Protein AF-A0A7S3DN01-F1 (afdb_monomer)

InterPro domains:
  IPR008752 Peptidase M11, gametolysin [PF05548] (11-180)
  IPR024079 Metallopeptidase, catalytic domain superfamily [G3DSA:3.40.390.10] (14-156)

Structure (mmCIF, N/CA/C/O backbone):
data_AF-A0A7S3DN01-F1
#
_entry.id   AF-A0A7S3DN01-F1
#
loop_
_atom_site.group_PDB
_atom_site.id
_atom_site.type_symbol
_atom_site.label_atom_id
_atom_site.label_alt_id
_atom_site.label_comp_id
_atom_site.label_asym_id
_atom_site.label_entity_id
_atom_site.label_seq_id
_atom_site.pdbx_PDB_ins_code
_atom_site.Cartn_x
_atom_site.Cartn_y
_atom_site.Cartn_z
_atom_site.occupancy
_atom_site.B_iso_or_equiv
_atom_site.auth_seq_id
_atom_site.auth_comp_id
_atom_site.auth_asym_id
_atom_site.auth_atom_id
_atom_site.pdbx_PDB_model_num
ATOM 1 N N . ASP A 1 1 ? 1.659 8.006 16.526 1.00 58.38 1 ASP A N 1
ATOM 2 C CA . ASP A 1 1 ? 1.115 8.828 15.435 1.00 58.38 1 ASP A CA 1
ATOM 3 C C . ASP A 1 1 ? 2.024 8.763 14.202 1.00 58.38 1 ASP A C 1
ATOM 5 O O . ASP A 1 1 ? 3.225 9.001 14.320 1.00 58.38 1 ASP A O 1
ATOM 9 N N . SER A 1 2 ? 1.474 8.372 13.048 1.00 65.19 2 SER A N 1
ATOM 10 C CA . SER A 1 2 ? 2.152 8.395 11.739 1.00 65.19 2 SER A CA 1
ATOM 11 C C . SER A 1 2 ? 2.286 9.818 11.170 1.00 65.19 2 SER A C 1
ATOM 13 O O . SER A 1 2 ? 3.066 10.040 10.241 1.00 65.19 2 SER A O 1
ATOM 15 N N . GLY A 1 3 ? 1.561 10.783 11.744 1.00 78.94 3 GLY A N 1
ATOM 16 C CA . GLY A 1 3 ? 1.421 12.152 11.259 1.00 78.94 3 GLY A CA 1
ATOM 17 C C . GLY A 1 3 ? 0.361 12.300 10.163 1.00 78.94 3 GLY A C 1
ATOM 18 O O . GLY A 1 3 ? 0.347 13.319 9.476 1.00 78.94 3 GLY A O 1
ATOM 19 N N . VAL A 1 4 ? -0.494 11.290 9.960 1.00 84.44 4 VAL A N 1
ATOM 20 C CA . VAL A 1 4 ? -1.544 11.256 8.930 1.00 84.44 4 VAL A CA 1
ATOM 21 C C . VAL A 1 4 ? -2.859 10.833 9.581 1.00 84.44 4 VAL A C 1
ATOM 23 O O . VAL A 1 4 ? -2.903 9.802 10.245 1.00 84.44 4 VAL A O 1
ATOM 26 N N . SER A 1 5 ? -3.931 11.604 9.381 1.00 89.62 5 SER A N 1
ATOM 27 C CA . SER A 1 5 ? -5.241 11.288 9.963 1.00 89.62 5 SER A CA 1
ATOM 28 C C . SER A 1 5 ? -5.907 10.085 9.292 1.00 89.62 5 SER A C 1
ATOM 30 O O . SER A 1 5 ? -5.735 9.866 8.088 1.00 89.62 5 SER A O 1
ATOM 32 N N . ALA A 1 6 ? -6.747 9.362 10.042 1.00 90.69 6 ALA A N 1
ATOM 33 C CA . ALA A 1 6 ? -7.534 8.246 9.517 1.00 90.69 6 ALA A CA 1
ATOM 34 C C . ALA A 1 6 ? -8.360 8.635 8.277 1.00 90.69 6 ALA A C 1
ATOM 36 O O . ALA A 1 6 ? -8.271 7.973 7.246 1.00 90.69 6 ALA A O 1
ATOM 37 N N . ALA A 1 7 ? -9.053 9.779 8.318 1.00 91.19 7 ALA A N 1
ATOM 38 C CA . ALA A 1 7 ? -9.830 10.283 7.182 1.00 91.19 7 ALA A CA 1
ATOM 39 C C . ALA A 1 7 ? -8.969 10.532 5.929 1.00 91.19 7 ALA A C 1
ATOM 41 O O . ALA A 1 7 ? -9.412 10.307 4.801 1.00 91.19 7 ALA A O 1
ATOM 42 N N . LYS A 1 8 ? -7.719 10.988 6.102 1.00 90.94 8 LYS A N 1
ATOM 43 C CA . LYS A 1 8 ? -6.814 11.177 4.965 1.00 90.94 8 LYS A CA 1
ATOM 44 C C . LYS A 1 8 ? -6.355 9.839 4.389 1.00 90.94 8 LYS A C 1
ATOM 46 O O . LYS A 1 8 ? -6.245 9.729 3.169 1.00 90.94 8 LYS A O 1
ATOM 51 N N . LEU A 1 9 ? -6.086 8.848 5.239 1.00 92.69 9 LEU A N 1
ATOM 52 C CA . LEU A 1 9 ? -5.754 7.493 4.796 1.00 92.69 9 LEU A CA 1
ATOM 53 C C . LEU A 1 9 ? -6.919 6.868 4.035 1.00 92.69 9 LEU A C 1
ATOM 55 O O . LEU A 1 9 ? -6.711 6.350 2.946 1.00 92.69 9 LEU A O 1
ATOM 59 N N . GLU A 1 10 ? -8.138 6.983 4.550 1.00 93.50 10 GLU A N 1
ATOM 60 C CA . GLU A 1 10 ? -9.329 6.451 3.894 1.00 93.50 10 GLU A CA 1
ATOM 61 C C . GLU A 1 10 ? -9.518 7.048 2.492 1.00 93.50 10 GLU A C 1
ATOM 63 O O . GLU A 1 10 ? -9.682 6.311 1.522 1.00 93.50 10 GLU A O 1
ATOM 68 N N . GLU A 1 11 ? -9.364 8.370 2.346 1.00 92.19 11 GLU A N 1
ATOM 69 C CA . GLU A 1 11 ? -9.392 9.034 1.038 1.00 92.19 11 GLU A CA 1
ATOM 70 C C . GLU A 1 11 ? -8.304 8.500 0.086 1.00 92.19 11 GLU A C 1
ATOM 72 O O . GLU A 1 11 ? -8.577 8.224 -1.083 1.00 92.19 11 GLU A O 1
ATOM 77 N N . LEU A 1 12 ? -7.066 8.358 0.568 1.00 91.88 12 LEU A N 1
ATOM 78 C CA . LEU A 1 12 ? -5.936 7.890 -0.243 1.00 91.88 12 LEU A CA 1
ATOM 79 C C . LEU A 1 12 ? -6.077 6.427 -0.668 1.00 91.88 12 LEU A C 1
ATOM 81 O O . LEU A 1 12 ? -5.593 6.054 -1.737 1.00 91.88 12 LEU A O 1
ATOM 85 N N . MET A 1 13 ? -6.716 5.601 0.156 1.00 93.25 13 MET A N 1
ATOM 86 C CA . MET A 1 13 ? -6.891 4.184 -0.129 1.00 93.25 13 MET A CA 1
ATOM 87 C C . MET A 1 13 ? -8.110 3.946 -1.010 1.00 93.25 13 MET A C 1
ATOM 89 O O . MET A 1 13 ? -7.970 3.272 -2.024 1.00 93.25 13 MET A O 1
ATOM 93 N N . PHE A 1 14 ? -9.258 4.541 -0.669 1.00 94.50 14 PHE A N 1
ATOM 94 C CA . PHE A 1 14 ? -10.573 4.093 -1.137 1.00 94.50 14 PHE A CA 1
ATOM 95 C C . PHE A 1 14 ? -11.404 5.157 -1.869 1.00 94.50 14 PHE A C 1
ATOM 97 O O . PHE A 1 14 ? -12.533 4.872 -2.247 1.00 94.50 14 PHE A O 1
ATOM 104 N N . SER A 1 15 ? -10.909 6.383 -2.081 1.00 90.50 15 SER A N 1
ATOM 105 C CA . SER A 1 15 ? -11.712 7.401 -2.779 1.00 90.50 15 SER A CA 1
ATOM 106 C C . SER A 1 15 ? -12.048 6.992 -4.218 1.00 90.50 15 SER A C 1
ATOM 108 O O . SER A 1 15 ? -11.148 6.730 -5.015 1.00 90.50 15 SER A O 1
ATOM 110 N N . ASP A 1 16 ? -13.333 7.055 -4.572 1.00 85.00 16 ASP A N 1
ATOM 111 C CA . ASP A 1 16 ? -13.809 6.858 -5.951 1.00 85.00 16 ASP A CA 1
ATOM 112 C C . ASP A 1 16 ? -13.741 8.137 -6.802 1.00 85.00 16 ASP A C 1
ATOM 114 O O . ASP A 1 16 ? -13.738 8.093 -8.033 1.00 85.00 16 ASP A O 1
ATOM 118 N N . THR A 1 17 ? -13.694 9.305 -6.154 1.00 83.62 17 THR A N 1
ATOM 119 C CA . THR A 1 17 ? -13.722 10.619 -6.823 1.00 83.62 17 THR A CA 1
ATOM 120 C C . THR A 1 17 ? -12.335 11.227 -7.014 1.00 83.62 17 THR A C 1
ATOM 122 O O . THR A 1 17 ? -12.161 12.136 -7.828 1.00 83.62 17 THR A O 1
ATOM 125 N N . LYS A 1 18 ? -11.334 10.730 -6.285 1.00 86.25 18 LYS A N 1
ATOM 126 C CA . LYS A 1 18 ? -9.931 11.144 -6.381 1.00 86.25 18 LYS A CA 1
ATOM 127 C C . LYS A 1 18 ? -9.071 9.971 -6.835 1.00 86.25 18 LYS A C 1
ATOM 129 O O . LYS A 1 18 ? -9.534 8.847 -6.986 1.00 86.25 18 LYS A O 1
ATOM 134 N N . THR A 1 19 ? -7.793 10.238 -7.093 1.00 86.19 19 THR A N 1
ATOM 135 C CA . THR A 1 19 ? -6.851 9.135 -7.306 1.00 86.19 19 THR A CA 1
ATOM 136 C C . THR A 1 19 ? -6.574 8.478 -5.960 1.00 86.19 19 THR A C 1
ATOM 138 O O . THR A 1 19 ? -6.130 9.155 -5.035 1.00 86.19 19 THR A O 1
ATOM 141 N N . SER A 1 20 ? -6.833 7.180 -5.883 1.00 92.25 20 SER A N 1
ATOM 142 C CA . SER A 1 20 ? -6.670 6.351 -4.695 1.00 92.25 20 SER A CA 1
ATOM 143 C C . SER A 1 20 ? -5.971 5.042 -5.054 1.00 92.25 20 SER A C 1
ATOM 145 O O . SER A 1 20 ? -5.795 4.724 -6.236 1.00 92.25 20 SER A O 1
ATOM 147 N N . LEU A 1 21 ? -5.563 4.282 -4.041 1.00 94.12 21 LEU A N 1
ATOM 148 C CA . LEU A 1 21 ? -4.967 2.965 -4.228 1.00 94.12 21 LEU A CA 1
ATOM 149 C C . LEU A 1 21 ? -5.915 2.013 -4.968 1.00 94.12 21 LEU A C 1
ATOM 151 O O . LEU A 1 21 ? -5.516 1.422 -5.972 1.00 94.12 21 LEU A O 1
ATOM 155 N N . THR A 1 22 ? -7.165 1.893 -4.510 1.00 94.75 22 THR A N 1
ATOM 156 C CA . THR A 1 22 ? -8.157 1.003 -5.131 1.00 94.75 22 THR A CA 1
ATOM 157 C C . THR A 1 22 ? -8.413 1.388 -6.580 1.00 94.75 22 THR A C 1
ATOM 159 O O . THR A 1 22 ? -8.359 0.530 -7.465 1.00 94.75 22 THR A O 1
ATOM 162 N N . LYS A 1 23 ? -8.577 2.689 -6.854 1.00 93.19 23 LYS A N 1
ATOM 163 C CA . LYS A 1 23 ? -8.762 3.195 -8.213 1.00 93.19 23 LYS A CA 1
ATOM 164 C C . LYS A 1 23 ? -7.551 2.923 -9.100 1.00 93.19 23 LYS A C 1
ATOM 166 O O . LYS A 1 23 ? -7.719 2.512 -10.242 1.00 93.19 23 LYS A O 1
ATOM 171 N N . GLN A 1 24 ? -6.336 3.137 -8.600 1.00 93.06 24 GLN A N 1
ATOM 172 C CA . GLN A 1 24 ? -5.126 2.915 -9.388 1.00 93.06 24 GLN A CA 1
ATOM 173 C C . GLN A 1 24 ? -4.946 1.428 -9.727 1.00 93.06 24 GLN A C 1
ATOM 175 O O . GLN A 1 24 ? -4.618 1.114 -10.869 1.00 93.06 24 GLN A O 1
ATOM 180 N N . PHE A 1 25 ? -5.203 0.510 -8.789 1.00 95.12 25 PHE A N 1
ATOM 181 C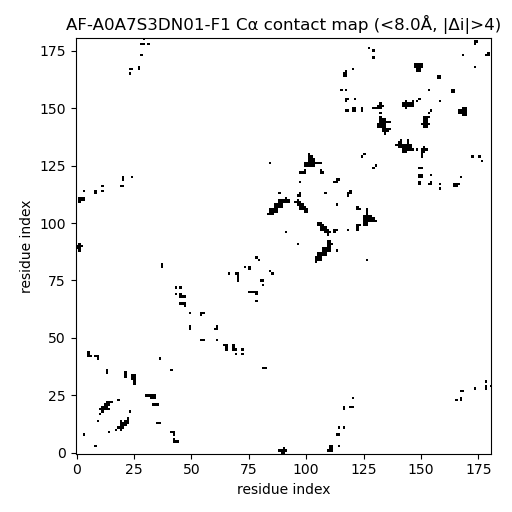 CA . PHE A 1 25 ? -5.182 -0.931 -9.069 1.00 95.12 25 PHE A CA 1
ATOM 182 C C . PHE A 1 25 ? -6.261 -1.342 -10.077 1.00 95.12 25 PHE A C 1
ATOM 184 O O . PHE A 1 25 ? -5.958 -2.089 -11.010 1.00 95.12 25 PHE A O 1
ATOM 191 N N . ASN A 1 26 ? -7.484 -0.821 -9.949 1.00 95.12 26 ASN A N 1
ATOM 192 C CA . ASN A 1 26 ? -8.556 -1.082 -10.910 1.00 95.12 26 ASN A CA 1
ATOM 193 C C . ASN A 1 26 ? -8.198 -0.565 -12.313 1.00 95.12 26 ASN A C 1
ATOM 195 O O . ASN A 1 26 ? -8.235 -1.324 -13.280 1.00 95.12 26 ASN A O 1
ATOM 199 N N . ASP A 1 27 ? -7.763 0.694 -12.416 1.00 93.12 27 ASP A N 1
ATOM 200 C CA . ASP A 1 27 ? -7.397 1.329 -13.683 1.00 93.12 27 ASP A CA 1
ATOM 201 C C . ASP A 1 27 ? -6.206 0.591 -14.343 1.00 93.12 27 ASP A C 1
ATOM 203 O O . ASP A 1 27 ? -6.235 0.297 -15.540 1.00 93.12 27 ASP A O 1
ATOM 207 N N . CYS A 1 28 ? -5.165 0.237 -13.575 1.00 93.25 28 CYS A N 1
ATOM 208 C CA . CYS A 1 28 ? -3.980 -0.463 -14.092 1.00 93.25 28 CYS A CA 1
ATOM 209 C C . CYS A 1 28 ? -4.249 -1.909 -14.508 1.00 93.25 28 CYS A C 1
ATOM 211 O O . CYS A 1 28 ? -3.608 -2.399 -15.437 1.00 93.25 28 CYS A O 1
ATOM 213 N N . SER A 1 29 ? -5.172 -2.585 -13.827 1.00 95.00 29 SER A N 1
ATOM 214 C CA . SER A 1 29 ? -5.573 -3.957 -14.146 1.00 95.00 29 SER A CA 1
ATOM 215 C C . SER A 1 29 ? -6.673 -4.031 -15.202 1.00 95.00 29 SER A C 1
ATOM 217 O O . SER A 1 29 ? -7.100 -5.129 -15.542 1.00 95.00 29 SER A O 1
ATOM 219 N N . ARG A 1 30 ? -7.153 -2.888 -15.720 1.00 93.94 30 ARG A N 1
ATOM 220 C CA . ARG A 1 30 ? -8.313 -2.820 -16.628 1.00 93.94 30 ARG A CA 1
ATOM 221 C C . ARG A 1 30 ? -9.542 -3.513 -16.030 1.00 93.94 30 ARG A C 1
ATOM 223 O O . ARG A 1 30 ? -10.210 -4.303 -16.685 1.00 93.94 30 ARG A O 1
ATOM 230 N N . SER A 1 31 ? -9.802 -3.220 -14.758 1.00 94.38 31 SER A N 1
ATOM 231 C CA . SER A 1 31 ? -10.911 -3.765 -13.970 1.00 94.38 31 SER A CA 1
ATOM 232 C C . SER A 1 31 ? -10.852 -5.277 -13.703 1.00 94.38 31 SER A C 1
ATOM 234 O O . SER A 1 31 ? -11.833 -5.839 -13.223 1.00 94.38 31 SER A O 1
ATOM 236 N N . GLN A 1 32 ? -9.714 -5.937 -13.946 1.00 94.56 32 GLN A N 1
ATOM 237 C CA . GLN A 1 32 ? -9.514 -7.350 -13.589 1.00 94.56 32 GLN A CA 1
ATOM 238 C C . GLN A 1 32 ? -9.232 -7.551 -12.095 1.00 94.56 32 GLN A C 1
ATOM 240 O O . GLN A 1 32 ? -9.479 -8.631 -11.563 1.00 94.56 32 GLN A O 1
ATOM 245 N N . LEU A 1 33 ? -8.730 -6.523 -11.406 1.00 94.81 33 LEU A N 1
ATOM 246 C CA . LEU A 1 33 ? -8.548 -6.526 -9.960 1.00 94.81 33 LEU A CA 1
ATOM 247 C C . LEU A 1 33 ? -9.266 -5.332 -9.343 1.00 94.81 33 LEU A C 1
ATOM 249 O O . LEU A 1 33 ? -9.025 -4.182 -9.710 1.00 94.81 33 LEU A O 1
ATOM 253 N N . ASN A 1 34 ? -10.106 -5.617 -8.353 1.00 94.00 34 ASN A N 1
ATOM 254 C CA . ASN A 1 34 ? -10.758 -4.601 -7.549 1.00 94.00 34 ASN A CA 1
ATOM 255 C C . ASN A 1 34 ? -10.392 -4.796 -6.079 1.00 94.00 34 ASN A C 1
ATOM 257 O O . ASN A 1 34 ? -10.770 -5.795 -5.474 1.00 94.00 34 ASN A O 1
ATOM 261 N N . LEU A 1 35 ? -9.651 -3.842 -5.521 1.00 95.88 35 LEU A N 1
ATOM 262 C CA . LEU A 1 35 ? -9.431 -3.768 -4.081 1.00 95.88 35 LEU A CA 1
ATOM 263 C C . LEU A 1 35 ? -10.637 -3.069 -3.454 1.00 95.88 35 LEU A C 1
ATOM 265 O O . LEU A 1 35 ? -11.081 -2.042 -3.964 1.00 95.88 35 LEU A O 1
ATOM 269 N N . VAL A 1 36 ? -11.154 -3.614 -2.359 1.00 95.69 36 VAL A N 1
ATOM 270 C CA . VAL A 1 36 ? -12.334 -3.088 -1.663 1.00 95.69 36 VAL A CA 1
ATOM 271 C C . VAL A 1 36 ? -12.031 -2.905 -0.176 1.00 95.69 36 VAL A C 1
ATOM 273 O O . VAL A 1 36 ? -11.174 -3.615 0.356 1.00 95.69 36 VAL A O 1
ATOM 276 N N . PRO A 1 37 ? -12.682 -1.947 0.504 1.00 95.88 37 PRO A N 1
ATOM 277 C CA . PRO A 1 37 ? -12.569 -1.836 1.951 1.00 95.88 37 PRO A CA 1
ATOM 278 C C . PRO A 1 37 ? -13.133 -3.094 2.624 1.00 95.88 37 PRO A C 1
ATOM 280 O O . PRO A 1 37 ? -14.132 -3.655 2.180 1.00 95.88 37 PRO A O 1
ATOM 283 N N . ALA A 1 38 ? -12.491 -3.527 3.709 1.00 94.75 38 ALA A N 1
ATOM 284 C CA . ALA A 1 38 ? -12.902 -4.712 4.464 1.00 94.75 38 ALA A CA 1
ATOM 285 C C . ALA A 1 38 ? -14.192 -4.501 5.281 1.00 94.75 38 ALA A C 1
ATOM 287 O O . ALA A 1 38 ? -14.857 -5.459 5.664 1.00 94.75 38 ALA A O 1
ATOM 288 N N . SER A 1 39 ? -14.545 -3.246 5.563 1.00 93.44 39 SER A N 1
ATOM 289 C CA . SER A 1 39 ? -15.739 -2.859 6.314 1.00 93.44 39 SER A CA 1
ATOM 290 C C . SER A 1 39 ? -16.127 -1.409 6.007 1.00 93.44 39 SER A C 1
ATOM 292 O O . SER A 1 39 ? -15.395 -0.700 5.315 1.00 93.44 39 SER A O 1
ATOM 294 N N . ASP A 1 40 ? -17.232 -0.941 6.593 1.00 89.75 40 ASP A N 1
ATOM 295 C CA . ASP A 1 40 ? -17.652 0.472 6.568 1.00 89.75 40 ASP A CA 1
ATOM 296 C C . ASP A 1 40 ? -16.705 1.406 7.351 1.00 89.75 40 ASP A C 1
ATOM 298 O O . ASP A 1 40 ? -16.855 2.624 7.334 1.00 89.75 40 ASP A O 1
ATOM 302 N N . SER A 1 41 ? -15.739 0.855 8.088 1.00 88.75 41 SER A N 1
ATOM 303 C CA . SER A 1 41 ? -14.710 1.606 8.815 1.00 88.75 41 SER A CA 1
ATOM 304 C C . SER A 1 41 ? -13.356 0.916 8.622 1.00 88.75 41 SER A C 1
ATOM 306 O O . SER A 1 41 ? -12.839 0.280 9.544 1.00 88.75 41 SER A O 1
ATOM 308 N N . PRO A 1 42 ? -12.789 0.986 7.402 1.00 91.62 42 PRO A N 1
ATOM 309 C CA . PRO A 1 42 ? -11.631 0.184 7.009 1.00 91.62 42 PRO A CA 1
ATOM 310 C C . PRO A 1 42 ? -10.309 0.710 7.582 1.00 91.62 42 PRO A C 1
ATOM 312 O O . PRO A 1 42 ? -9.290 0.023 7.513 1.00 91.62 42 PRO A O 1
ATOM 315 N N . VAL A 1 43 ? -10.307 1.929 8.129 1.00 94.06 43 VAL A N 1
ATOM 316 C CA . VAL A 1 43 ? -9.158 2.531 8.806 1.00 94.06 43 VAL A CA 1
ATOM 317 C C . VAL A 1 43 ? -9.460 2.608 10.293 1.00 94.06 43 VAL A C 1
ATOM 319 O O . VAL A 1 43 ? -10.393 3.288 10.710 1.00 94.06 43 VAL A O 1
ATOM 322 N N . ILE A 1 44 ? -8.637 1.933 11.089 1.00 93.12 44 ILE A N 1
ATOM 323 C CA . ILE A 1 44 ? -8.709 1.972 12.547 1.00 93.12 44 ILE A CA 1
ATOM 324 C C . ILE A 1 44 ? -7.461 2.634 13.117 1.00 93.12 44 ILE A C 1
ATOM 326 O O . ILE A 1 44 ? -6.349 2.447 12.619 1.00 93.12 44 ILE A O 1
ATOM 330 N N . GLU A 1 45 ? -7.648 3.397 14.186 1.00 91.56 45 GLU A N 1
ATOM 331 C CA . GLU A 1 45 ? -6.542 3.900 14.988 1.00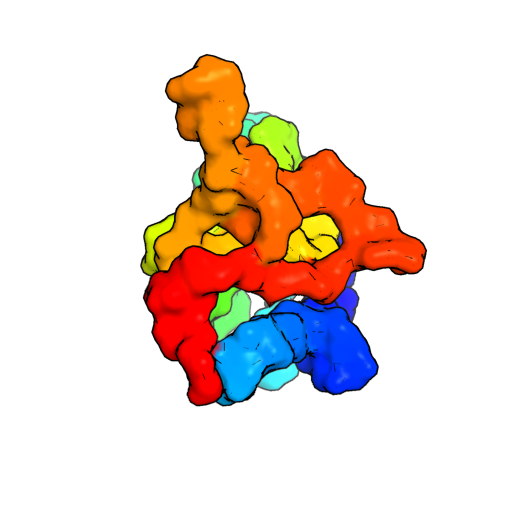 91.56 45 GLU A CA 1
ATOM 332 C C . GLU A 1 45 ? -6.234 2.897 16.097 1.00 91.56 45 GLU A C 1
ATOM 334 O O . GLU A 1 45 ? -7.130 2.362 16.750 1.00 91.56 45 GLU A O 1
ATOM 339 N N . VAL A 1 46 ? -4.947 2.610 16.273 1.00 90.62 46 VAL A N 1
ATOM 340 C CA . VAL A 1 46 ? -4.468 1.619 17.232 1.00 90.62 46 VAL A CA 1
ATOM 341 C C . VAL A 1 46 ? -3.422 2.269 18.116 1.00 90.62 46 VAL A C 1
ATOM 343 O O . VAL A 1 46 ? -2.334 2.631 17.658 1.00 90.62 46 VAL A O 1
ATOM 346 N N . ASP A 1 47 ? -3.740 2.377 19.399 1.00 86.69 47 ASP A N 1
ATOM 347 C CA . ASP A 1 47 ? -2.794 2.846 20.398 1.00 86.69 47 ASP A CA 1
ATOM 348 C C . ASP A 1 47 ? -1.827 1.731 20.773 1.00 86.69 47 ASP A C 1
ATOM 350 O O . ASP A 1 47 ? -2.232 0.612 21.079 1.00 86.69 47 ASP A O 1
ATOM 354 N N . ILE A 1 48 ? -0.531 2.038 20.790 1.00 82.94 48 ILE A N 1
ATOM 355 C CA . ILE A 1 48 ? 0.502 1.137 21.299 1.00 82.94 48 ILE A CA 1
ATOM 356 C C . ILE A 1 48 ? 1.256 1.814 22.435 1.00 82.94 48 ILE A C 1
ATOM 358 O O . ILE A 1 48 ? 1.733 2.941 22.313 1.00 82.94 48 ILE A O 1
ATOM 362 N N . TYR A 1 49 ? 1.410 1.099 23.544 1.00 76.69 49 TYR A N 1
ATOM 363 C CA . TYR A 1 49 ? 2.327 1.506 24.599 1.00 76.69 49 TYR A CA 1
ATOM 364 C C . TYR A 1 49 ? 3.706 0.911 24.303 1.00 76.69 49 TYR A C 1
ATOM 366 O O . TYR A 1 49 ? 3.833 -0.299 24.095 1.00 76.69 49 TYR A O 1
ATOM 374 N N . LEU A 1 50 ? 4.739 1.750 24.256 1.00 72.31 50 LEU A N 1
ATOM 375 C CA . LEU A 1 50 ? 6.128 1.336 24.051 1.00 72.31 50 LEU A CA 1
ATOM 376 C C . LEU A 1 50 ? 6.910 1.645 25.324 1.00 72.31 50 LEU A C 1
ATOM 378 O O . LEU A 1 50 ? 7.197 2.802 25.619 1.00 72.31 50 LEU A O 1
ATOM 382 N N . ASP A 1 51 ? 7.229 0.605 26.090 1.00 62.69 51 ASP A N 1
ATOM 383 C CA . ASP A 1 51 ? 7.972 0.766 27.335 1.00 62.69 51 ASP A CA 1
ATOM 384 C C . ASP A 1 51 ? 9.471 0.914 27.010 1.00 62.69 51 ASP A C 1
ATOM 386 O O . ASP A 1 51 ? 10.109 -0.009 26.500 1.00 62.69 51 ASP A O 1
ATOM 390 N N . THR A 1 52 ? 10.036 2.090 27.298 1.00 56.03 52 THR A N 1
ATOM 391 C CA . THR A 1 52 ? 11.467 2.473 27.226 1.00 56.03 52 THR A CA 1
ATOM 392 C C . THR A 1 52 ? 12.161 2.538 25.846 1.00 56.03 52 THR A C 1
ATOM 394 O O . THR A 1 52 ? 11.814 1.852 24.888 1.00 56.03 52 THR A O 1
ATOM 397 N N . LEU A 1 53 ? 13.219 3.368 25.780 1.00 54.94 53 LEU A N 1
ATOM 398 C CA . LEU A 1 53 ? 14.091 3.700 24.631 1.00 54.94 53 LEU A CA 1
ATOM 399 C C . LEU A 1 53 ? 14.603 2.511 23.783 1.00 54.94 53 LEU A C 1
ATOM 401 O O . LEU A 1 53 ? 15.037 2.723 22.653 1.00 54.94 53 LEU A O 1
ATOM 405 N N . SER A 1 54 ? 14.563 1.277 24.293 1.00 54.41 54 SER A N 1
ATOM 406 C CA . SER A 1 54 ? 15.013 0.067 23.590 1.00 54.41 54 SER A CA 1
ATOM 407 C C . SER A 1 54 ? 13.947 -0.540 22.667 1.00 54.41 54 SER A C 1
ATOM 409 O O . SER A 1 54 ? 14.291 -1.141 21.649 1.00 54.41 54 SER A O 1
ATOM 411 N N . THR A 1 55 ? 12.654 -0.358 22.960 1.00 53.06 55 THR A N 1
ATOM 412 C CA . THR A 1 55 ? 11.559 -0.911 22.137 1.00 53.06 55 THR A CA 1
ATOM 413 C C . THR A 1 55 ? 11.367 -0.151 20.826 1.00 53.06 55 THR A C 1
ATOM 415 O O . THR A 1 55 ? 10.977 -0.752 19.826 1.00 53.06 55 THR A O 1
ATOM 418 N N . LEU A 1 56 ? 11.761 1.127 20.785 1.00 53.72 56 LEU A N 1
ATOM 419 C CA . LEU A 1 56 ? 11.842 1.939 19.563 1.00 53.72 56 LEU A CA 1
ATOM 420 C C . LEU A 1 56 ? 12.905 1.441 18.566 1.00 53.72 56 LEU A C 1
ATOM 422 O O . LEU A 1 56 ? 12.900 1.863 17.412 1.00 53.72 56 LEU A O 1
ATOM 426 N N . LEU A 1 57 ? 13.820 0.560 18.988 1.00 56.69 57 LEU A N 1
ATOM 427 C CA . LEU A 1 57 ? 14.917 0.085 18.139 1.00 56.69 57 LEU A CA 1
ATOM 428 C C . LEU A 1 57 ? 14.562 -1.176 17.345 1.00 56.69 57 LEU A C 1
ATOM 430 O O . LEU A 1 57 ? 15.156 -1.420 16.294 1.00 56.69 57 LEU A O 1
ATOM 434 N N . HIS A 1 58 ? 13.583 -1.966 17.797 1.00 70.94 58 HIS A N 1
ATOM 435 C CA . HIS A 1 58 ? 13.219 -3.209 17.124 1.00 70.94 58 HIS A CA 1
ATOM 436 C C . HIS A 1 58 ? 11.884 -3.100 16.405 1.00 70.94 58 HIS A C 1
ATOM 438 O O . HIS A 1 58 ? 10.809 -3.330 16.956 1.00 70.94 58 HIS A O 1
ATOM 444 N N . ARG A 1 59 ? 12.007 -2.843 15.103 1.00 74.00 59 ARG A N 1
ATOM 445 C CA . ARG A 1 59 ? 10.936 -2.831 14.110 1.00 74.00 59 ARG A CA 1
ATOM 446 C C . ARG A 1 59 ? 9.895 -3.949 14.311 1.00 74.00 59 ARG A C 1
ATOM 448 O O . ARG A 1 59 ? 8.701 -3.674 14.315 1.00 74.00 59 ARG A O 1
ATOM 455 N N . ASN A 1 60 ? 10.343 -5.187 14.527 1.00 77.38 60 ASN A N 1
ATOM 456 C CA . ASN A 1 60 ? 9.455 -6.342 14.699 1.00 77.38 60 ASN A CA 1
ATOM 457 C C . ASN A 1 60 ? 8.590 -6.244 15.968 1.00 77.38 60 ASN A C 1
ATOM 459 O O . ASN A 1 60 ? 7.412 -6.578 15.929 1.00 77.38 60 ASN A O 1
ATOM 463 N N . THR A 1 61 ? 9.142 -5.747 17.078 1.00 78.75 61 THR A N 1
ATOM 464 C CA . THR A 1 61 ? 8.405 -5.600 18.343 1.00 78.75 61 THR A CA 1
ATOM 465 C C . THR A 1 61 ? 7.249 -4.620 18.197 1.00 78.75 61 THR A C 1
ATOM 467 O O . THR A 1 61 ? 6.147 -4.888 18.671 1.00 78.75 61 THR A O 1
ATOM 470 N N . MET A 1 62 ? 7.487 -3.494 17.523 1.00 79.38 62 MET A N 1
ATOM 471 C CA . MET A 1 62 ? 6.444 -2.510 17.265 1.00 79.38 62 MET A CA 1
ATOM 472 C C . MET A 1 62 ? 5.348 -3.096 16.365 1.00 79.38 62 MET A C 1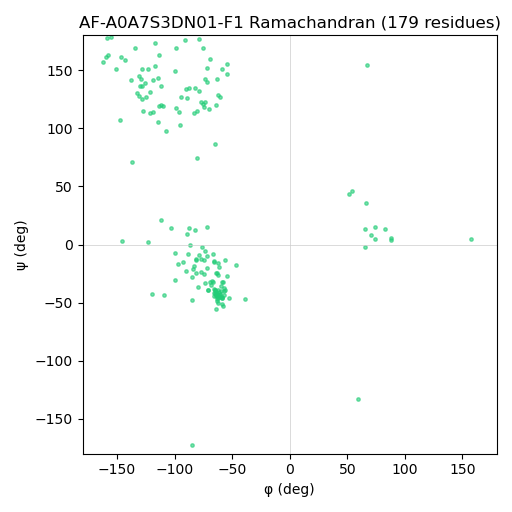
ATOM 474 O O . MET A 1 62 ? 4.177 -2.941 16.690 1.00 79.38 62 MET A O 1
ATOM 478 N N . PHE A 1 63 ? 5.691 -3.819 15.293 1.00 81.62 63 PHE A N 1
ATOM 479 C CA . PHE A 1 63 ? 4.668 -4.429 14.433 1.00 81.62 63 PHE A CA 1
ATOM 480 C C . PHE A 1 63 ? 3.837 -5.485 15.131 1.00 81.62 63 PHE A C 1
ATOM 482 O O . PHE A 1 63 ? 2.622 -5.478 14.959 1.00 81.62 63 PHE A O 1
ATOM 489 N N . ASN A 1 64 ? 4.455 -6.332 15.951 1.00 85.44 64 ASN A N 1
ATOM 490 C CA . ASN A 1 64 ? 3.708 -7.308 16.735 1.00 85.44 64 ASN A CA 1
ATOM 491 C C . ASN A 1 64 ? 2.702 -6.595 17.648 1.00 85.44 64 ASN A C 1
ATOM 493 O O . ASN A 1 64 ? 1.526 -6.923 17.616 1.00 85.44 64 ASN A O 1
ATOM 497 N N . ARG A 1 65 ? 3.115 -5.528 18.348 1.00 87.62 65 ARG A N 1
ATOM 498 C CA . ARG A 1 65 ? 2.207 -4.746 19.207 1.00 87.62 65 ARG A CA 1
ATOM 499 C C . ARG A 1 65 ? 1.075 -4.065 18.441 1.00 87.62 65 ARG A C 1
ATOM 501 O O . ARG A 1 65 ? -0.055 -4.076 18.911 1.00 87.62 65 ARG A O 1
ATOM 508 N N . VAL A 1 66 ? 1.364 -3.471 17.280 1.00 89.56 66 VAL A N 1
ATOM 509 C CA . VAL A 1 66 ? 0.317 -2.867 16.437 1.00 89.56 66 VAL A CA 1
ATOM 510 C C . VAL A 1 66 ? -0.662 -3.940 15.965 1.00 89.56 66 VAL A C 1
ATOM 512 O O . VAL A 1 66 ? -1.866 -3.728 16.028 1.00 89.56 66 VAL A O 1
ATOM 515 N N . THR A 1 67 ? -0.157 -5.099 15.542 1.00 91.88 67 THR A N 1
ATOM 516 C CA . THR A 1 67 ? -0.977 -6.229 15.083 1.00 91.88 67 THR A CA 1
ATOM 517 C C . THR A 1 67 ? -1.860 -6.767 16.208 1.00 91.88 67 THR A C 1
ATOM 519 O O . THR A 1 67 ? -3.059 -6.945 16.013 1.00 91.88 67 THR A O 1
ATOM 522 N N .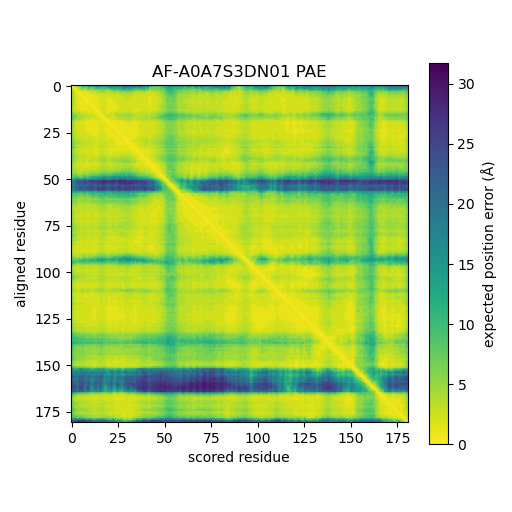 ASP A 1 68 ? -1.292 -6.984 17.395 1.00 92.25 68 ASP A N 1
ATOM 523 C CA . ASP A 1 68 ? -2.013 -7.504 18.559 1.00 92.25 68 ASP A CA 1
ATOM 524 C C . ASP A 1 68 ? -3.107 -6.534 19.021 1.00 92.25 68 ASP A C 1
ATOM 526 O O . ASP A 1 68 ? -4.237 -6.943 19.274 1.00 92.25 68 ASP A O 1
ATOM 530 N N . ASN A 1 69 ? -2.820 -5.231 19.057 1.00 93.00 69 ASN A N 1
ATOM 531 C CA . ASN A 1 69 ? -3.827 -4.245 19.442 1.00 93.00 69 ASN A CA 1
ATOM 532 C C . ASN A 1 69 ? -4.883 -4.031 18.346 1.00 93.00 69 ASN A C 1
ATOM 534 O O . ASN A 1 69 ? -6.051 -3.834 18.673 1.00 93.00 69 ASN A O 1
ATOM 538 N N . ALA A 1 70 ? -4.523 -4.139 17.063 1.00 94.25 70 ALA A N 1
ATOM 539 C CA . ALA A 1 70 ? -5.491 -4.114 15.965 1.00 94.25 70 ALA A CA 1
ATOM 540 C C . ALA A 1 70 ? -6.498 -5.268 16.082 1.00 94.25 70 ALA A C 1
ATOM 542 O O . ALA A 1 70 ? -7.698 -5.047 15.953 1.00 94.25 70 ALA A O 1
ATOM 543 N N . LYS A 1 71 ? -6.025 -6.480 16.401 1.00 95.25 71 LYS A N 1
ATOM 544 C CA . LYS A 1 71 ? -6.879 -7.650 16.660 1.00 95.25 71 LYS A CA 1
ATOM 545 C C . LYS A 1 71 ? -7.885 -7.398 17.784 1.00 95.25 71 LYS A C 1
ATOM 547 O O . LYS A 1 71 ? -9.062 -7.704 17.625 1.00 95.25 71 LYS A O 1
ATOM 552 N N . ILE A 1 72 ? -7.444 -6.774 18.880 1.00 94.44 72 ILE A N 1
ATOM 553 C CA . ILE A 1 72 ? -8.317 -6.399 20.005 1.00 94.44 72 ILE A CA 1
ATOM 554 C C . ILE A 1 72 ? -9.379 -5.385 19.565 1.00 94.44 72 ILE A C 1
ATOM 556 O O . ILE A 1 72 ? -10.556 -5.582 19.854 1.00 94.44 72 ILE A O 1
ATOM 560 N N . VAL A 1 73 ? -8.981 -4.320 18.858 1.00 93.50 73 VAL A N 1
ATOM 561 C CA . VAL A 1 73 ? -9.903 -3.273 18.379 1.00 93.50 73 VAL A CA 1
ATOM 562 C C . VAL A 1 73 ? -10.944 -3.842 17.412 1.00 93.50 73 VAL A C 1
ATOM 564 O O . VAL A 1 73 ? -12.112 -3.470 17.481 1.00 93.50 73 VAL A O 1
ATOM 567 N N . LEU A 1 74 ? -10.533 -4.760 16.536 1.00 94.12 74 LEU A N 1
ATOM 568 C CA . LEU A 1 74 ? -11.409 -5.404 15.554 1.00 94.12 74 LEU A CA 1
ATOM 569 C C . LEU A 1 74 ? -12.228 -6.565 16.135 1.00 94.12 74 LEU A C 1
ATOM 571 O O . LEU A 1 74 ? -13.167 -7.019 15.487 1.00 94.12 74 LEU A O 1
ATOM 575 N N . GLY A 1 75 ? -11.887 -7.054 17.330 1.00 94.94 75 GLY A N 1
ATOM 576 C CA . GLY A 1 75 ? -12.535 -8.214 17.939 1.00 94.94 75 GLY A CA 1
ATOM 577 C C . GLY A 1 75 ? -12.287 -9.523 17.180 1.00 94.94 75 GLY A C 1
ATOM 578 O O . GLY A 1 75 ? -13.191 -10.352 17.102 1.00 94.94 75 GLY A O 1
ATOM 579 N N . VAL A 1 76 ? -11.090 -9.702 16.609 1.00 95.06 76 VAL A N 1
ATOM 580 C CA . VAL A 1 76 ? -10.707 -10.892 15.823 1.00 95.06 76 VAL A CA 1
ATOM 581 C C . VAL A 1 76 ? -9.463 -11.571 16.390 1.00 95.06 76 VAL A C 1
ATOM 583 O O . VAL A 1 76 ? -8.581 -10.909 16.934 1.00 95.06 76 VAL A O 1
ATOM 586 N N . ASP A 1 77 ? -9.343 -12.886 16.202 1.00 95.50 77 ASP A N 1
ATOM 587 C CA . ASP A 1 77 ? -8.144 -13.638 16.603 1.00 95.50 77 ASP A CA 1
ATOM 588 C C . ASP A 1 77 ? -7.006 -13.480 15.582 1.00 95.50 77 ASP A C 1
ATOM 590 O O . ASP A 1 77 ? -5.823 -13.369 15.941 1.00 95.50 77 ASP A O 1
ATOM 594 N N . ASN A 1 78 ? -7.350 -13.424 14.290 1.00 94.38 78 ASN A N 1
ATOM 595 C CA . ASN A 1 78 ? -6.419 -13.175 13.197 1.00 94.38 78 ASN A CA 1
ATOM 596 C C . ASN A 1 78 ? -6.935 -12.058 12.297 1.00 94.38 78 ASN A C 1
ATOM 598 O O . ASN A 1 78 ? -8.119 -11.979 11.991 1.00 94.38 78 ASN A O 1
ATOM 602 N N . LEU A 1 79 ? -6.026 -11.215 11.803 1.00 93.88 79 LEU A N 1
ATOM 603 C CA . LEU A 1 79 ? -6.411 -10.174 10.849 1.00 93.88 79 LEU A CA 1
ATOM 604 C C . LEU A 1 79 ? -6.927 -10.777 9.527 1.00 93.88 79 LEU A C 1
ATOM 606 O O . LEU A 1 79 ? -7.754 -10.153 8.868 1.00 93.88 79 LEU A O 1
ATOM 610 N N . SER A 1 80 ? -6.518 -12.009 9.187 1.00 94.56 80 SER A N 1
ATOM 611 C CA . SER A 1 80 ? -7.020 -12.788 8.032 1.00 94.56 80 SER A CA 1
ATOM 612 C C . SER A 1 80 ? -8.497 -13.096 8.091 1.00 94.56 80 SER A C 1
ATOM 614 O O . SER A 1 80 ? -9.097 -13.357 7.057 1.00 94.56 80 SER A O 1
ATOM 616 N N . ASP A 1 81 ? -9.083 -13.018 9.278 1.00 93.56 81 ASP A N 1
ATOM 617 C CA . ASP A 1 81 ? -10.513 -13.213 9.453 1.00 93.56 81 ASP A CA 1
ATOM 618 C C . ASP A 1 81 ? -11.289 -11.922 9.116 1.00 93.56 81 ASP A C 1
ATOM 620 O O . ASP A 1 81 ? -12.507 -11.955 8.971 1.00 93.56 81 ASP A O 1
ATOM 624 N N . PHE A 1 82 ? -10.587 -10.787 8.976 1.00 94.31 82 PHE A N 1
ATOM 625 C CA . PHE A 1 82 ? -11.158 -9.464 8.718 1.00 94.31 82 PHE A CA 1
ATOM 626 C C . PHE A 1 82 ? -10.890 -8.938 7.300 1.00 94.31 82 PHE A C 1
ATOM 628 O O . PHE A 1 82 ? -11.793 -8.379 6.686 1.00 94.31 82 PHE A O 1
ATOM 635 N N . ALA A 1 83 ? -9.673 -9.082 6.769 1.00 95.88 83 ALA A N 1
ATOM 636 C CA . ALA A 1 83 ? -9.335 -8.610 5.419 1.00 95.88 83 ALA A CA 1
ATOM 637 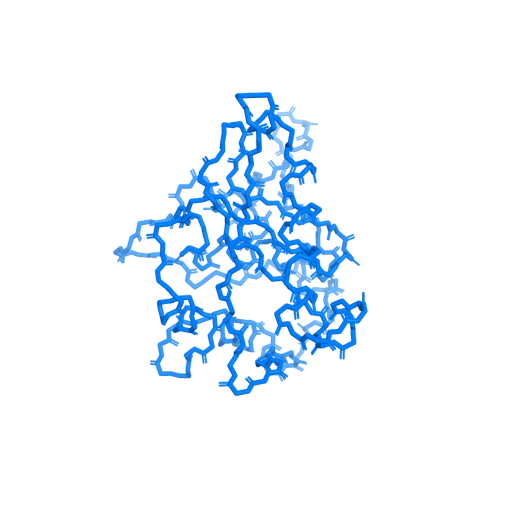C C . ALA A 1 83 ? -8.300 -9.508 4.734 1.00 95.88 83 ALA A C 1
ATOM 639 O O . ALA A 1 83 ? -7.567 -10.221 5.410 1.00 95.88 83 ALA A O 1
ATOM 640 N N . ASP A 1 84 ? -8.183 -9.424 3.408 1.00 96.31 84 ASP A N 1
ATOM 641 C CA . ASP A 1 84 ? -7.147 -10.137 2.643 1.00 96.31 84 ASP A CA 1
ATOM 642 C C . ASP A 1 84 ? -5.786 -9.419 2.664 1.00 96.31 84 ASP A C 1
ATOM 644 O O . ASP A 1 84 ? -4.745 -10.036 2.456 1.00 96.31 84 ASP A O 1
ATOM 648 N N . LEU A 1 85 ? -5.783 -8.102 2.891 1.00 96.31 85 LEU A N 1
ATOM 649 C CA . LEU A 1 85 ? -4.594 -7.249 2.917 1.00 96.31 85 LEU A CA 1
ATOM 650 C C . LEU A 1 85 ? -4.680 -6.256 4.081 1.00 96.31 85 LEU A C 1
ATOM 652 O O . LEU A 1 85 ? -5.742 -5.684 4.325 1.00 96.31 85 LEU A O 1
ATOM 656 N N . TYR A 1 86 ? -3.552 -5.980 4.746 1.00 94.31 86 TYR A N 1
ATOM 657 C CA . TYR A 1 86 ? -3.464 -4.940 5.784 1.00 94.31 86 TYR A CA 1
ATOM 658 C C . TYR A 1 86 ? -2.313 -3.984 5.527 1.00 94.31 86 TYR A C 1
ATOM 660 O O . TYR A 1 86 ? -1.178 -4.382 5.246 1.00 94.31 86 TYR A O 1
ATOM 668 N N . ILE A 1 87 ? -2.613 -2.702 5.707 1.00 94.88 87 ILE A N 1
ATOM 669 C CA . ILE A 1 87 ? -1.663 -1.608 5.574 1.00 94.88 87 ILE A CA 1
ATOM 670 C C . ILE A 1 87 ? -1.417 -0.998 6.952 1.00 94.88 87 ILE A C 1
ATOM 672 O O . ILE A 1 87 ? -2.324 -0.469 7.589 1.00 94.88 87 ILE A O 1
ATOM 676 N N . TYR A 1 88 ? -0.163 -1.029 7.391 1.00 93.25 88 TYR A N 1
ATOM 677 C CA . TYR A 1 88 ? 0.281 -0.409 8.630 1.00 93.25 88 TYR A CA 1
ATOM 678 C C . TYR A 1 88 ? 0.862 0.979 8.347 1.00 93.25 88 TYR A C 1
ATOM 680 O O . TYR A 1 88 ? 1.925 1.104 7.732 1.00 93.25 88 TYR A O 1
ATOM 688 N N . ALA A 1 89 ? 0.197 2.021 8.844 1.00 91.75 89 ALA A N 1
ATOM 689 C CA . ALA A 1 89 ? 0.727 3.381 8.892 1.00 91.75 89 ALA A CA 1
ATOM 690 C C . ALA A 1 89 ? 1.349 3.634 10.273 1.00 91.75 89 ALA A C 1
ATOM 692 O O . ALA A 1 89 ? 0.642 3.851 11.254 1.00 91.75 89 ALA A O 1
ATOM 693 N N . VAL A 1 90 ? 2.678 3.595 10.367 1.00 87.94 90 VAL A N 1
ATOM 694 C CA . VAL A 1 90 ? 3.402 3.715 11.645 1.00 87.94 90 VAL A CA 1
ATOM 695 C C . VAL A 1 90 ? 4.220 5.006 11.706 1.00 87.94 90 VAL A C 1
ATOM 697 O O . VAL A 1 90 ? 4.477 5.617 10.668 1.00 87.94 90 VAL A O 1
ATOM 700 N N . PRO A 1 91 ? 4.662 5.461 12.894 1.00 84.88 91 PRO A N 1
ATOM 701 C CA . PRO A 1 91 ? 5.579 6.593 13.000 1.00 84.88 91 PRO A CA 1
ATOM 702 C C . PRO A 1 91 ? 6.852 6.396 12.166 1.00 84.88 91 PRO A C 1
ATOM 704 O O . PRO A 1 91 ? 7.283 5.271 11.896 1.00 84.88 91 PRO A O 1
ATOM 707 N N . LYS A 1 92 ? 7.492 7.503 11.777 1.00 82.38 92 LYS A N 1
ATOM 708 C CA . LYS A 1 92 ? 8.783 7.447 11.080 1.00 82.38 92 LYS A CA 1
ATOM 709 C C . LYS A 1 92 ? 9.821 6.755 11.968 1.00 82.38 92 LYS A C 1
ATOM 711 O O . LYS A 1 92 ? 10.061 7.184 13.093 1.00 82.38 92 LYS A O 1
ATOM 716 N N . MET A 1 93 ? 10.477 5.735 11.425 1.00 74.50 93 MET A N 1
ATOM 717 C CA . MET A 1 93 ? 11.587 5.033 12.067 1.00 74.50 93 MET A CA 1
ATOM 718 C C . MET A 1 93 ? 12.868 5.194 11.239 1.00 74.50 93 MET A C 1
ATOM 720 O O . MET A 1 93 ? 12.820 5.418 10.030 1.00 74.50 93 MET A O 1
ATOM 724 N N . ASN A 1 94 ? 14.031 5.107 11.884 1.00 74.31 94 ASN A N 1
ATOM 725 C CA . ASN A 1 94 ? 15.315 5.264 11.199 1.00 74.31 94 ASN A CA 1
ATOM 726 C C . ASN A 1 94 ? 15.632 4.046 10.314 1.00 74.31 94 ASN A C 1
ATOM 728 O O . ASN A 1 94 ? 15.420 2.903 10.715 1.00 74.31 94 ASN A O 1
ATOM 732 N N . GLY A 1 95 ? 16.191 4.294 9.126 1.00 72.88 95 GLY A N 1
ATOM 733 C CA . GLY A 1 95 ? 16.777 3.254 8.270 1.00 72.88 95 GLY A CA 1
ATOM 734 C C . GLY A 1 95 ? 15.832 2.545 7.291 1.00 72.88 95 GLY A C 1
ATOM 735 O O . GLY A 1 95 ? 16.287 1.642 6.596 1.00 72.88 95 GLY A O 1
ATOM 736 N N . TRP A 1 96 ? 14.556 2.929 7.195 1.00 77.81 96 TRP A N 1
ATOM 737 C CA . TRP A 1 96 ? 13.621 2.420 6.179 1.00 77.81 96 TRP A CA 1
ATOM 738 C C . TRP A 1 96 ? 12.452 3.398 5.967 1.00 77.81 96 TRP A C 1
ATOM 740 O O . TRP A 1 96 ? 12.237 4.299 6.779 1.00 77.81 96 TRP A O 1
ATOM 750 N N . ILE A 1 97 ? 11.728 3.244 4.855 1.00 85.19 97 ILE A N 1
ATOM 751 C CA . ILE A 1 97 ? 10.615 4.132 4.468 1.00 85.19 97 ILE A CA 1
ATOM 752 C C . ILE A 1 97 ? 9.285 3.383 4.359 1.00 85.19 97 ILE A C 1
ATOM 754 O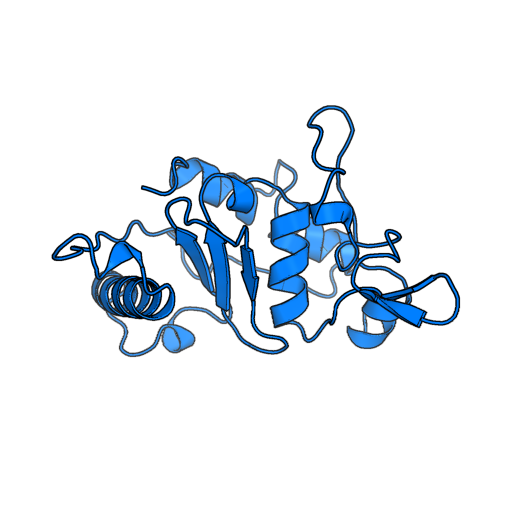 O . ILE A 1 97 ? 8.266 3.861 4.854 1.00 85.19 97 ILE A O 1
ATOM 758 N N . ALA A 1 98 ? 9.318 2.195 3.764 1.00 89.38 98 ALA A N 1
ATOM 759 C CA . ALA A 1 98 ? 8.213 1.267 3.619 1.00 89.38 98 ALA A CA 1
ATOM 760 C C . ALA A 1 98 ? 8.780 -0.141 3.351 1.00 89.38 98 ALA A C 1
ATOM 762 O O . ALA A 1 98 ? 9.974 -0.260 3.050 1.00 89.38 98 ALA A O 1
ATOM 763 N N . TYR A 1 99 ? 7.978 -1.184 3.562 1.00 90.06 99 TYR A N 1
ATOM 764 C CA . TYR A 1 99 ? 8.277 -2.543 3.106 1.00 90.06 99 TYR A CA 1
ATOM 765 C C . TYR A 1 99 ? 7.017 -3.424 3.091 1.00 90.06 99 TYR A C 1
ATOM 767 O O . TYR A 1 99 ? 6.092 -3.225 3.883 1.00 90.06 99 TYR A O 1
ATOM 775 N N . ALA A 1 100 ? 7.051 -4.472 2.275 1.00 93.94 100 ALA A N 1
ATOM 776 C CA . ALA A 1 100 ? 6.093 -5.568 2.256 1.00 93.94 100 ALA A CA 1
ATOM 777 C C . ALA A 1 100 ? 6.792 -6.899 1.962 1.00 93.94 100 ALA A C 1
ATOM 779 O O . ALA A 1 100 ? 7.897 -6.950 1.418 1.00 93.94 100 ALA A O 1
ATOM 780 N N . TYR A 1 101 ? 6.144 -7.999 2.338 1.00 92.50 101 TYR A N 1
ATOM 781 C CA . TYR A 1 101 ? 6.613 -9.334 1.972 1.00 92.50 101 TYR A CA 1
ATOM 782 C C . TYR A 1 101 ? 6.054 -9.738 0.611 1.00 92.50 101 TYR A C 1
ATOM 784 O O . TYR A 1 101 ? 4.854 -9.603 0.368 1.00 92.50 101 TYR A O 1
ATOM 792 N N . VAL A 1 102 ? 6.919 -10.291 -0.243 1.00 96.38 102 VAL A N 1
ATOM 793 C CA . VAL A 1 102 ? 6.509 -10.823 -1.546 1.00 96.38 102 VAL A CA 1
ATOM 794 C C . VAL A 1 102 ? 5.552 -12.000 -1.347 1.00 96.38 102 VAL A C 1
ATOM 796 O O . VAL A 1 102 ? 5.920 -12.982 -0.704 1.00 96.38 102 VAL A O 1
ATOM 799 N N . GLY A 1 103 ? 4.331 -11.886 -1.871 1.00 96.06 103 GLY A N 1
ATOM 800 C CA . GLY A 1 103 ? 3.257 -12.871 -1.691 1.00 96.06 103 GLY A CA 1
ATOM 801 C C . GLY A 1 103 ? 2.665 -12.920 -0.276 1.00 96.06 103 GLY A C 1
ATOM 802 O O . GLY A 1 103 ? 1.918 -13.843 0.036 1.00 96.06 103 GLY A O 1
ATOM 803 N N . GLY A 1 104 ? 3.030 -11.979 0.601 1.00 94.62 104 GLY A N 1
ATOM 804 C CA . GLY A 1 104 ? 2.419 -11.826 1.922 1.00 94.62 104 GLY A CA 1
ATOM 805 C C . GLY A 1 104 ? 1.228 -10.869 1.898 1.00 94.62 104 GLY A C 1
ATOM 806 O O . GLY A 1 104 ? 0.982 -10.213 0.896 1.00 94.62 104 GLY A O 1
ATOM 807 N N . PHE A 1 105 ? 0.541 -10.722 3.030 1.00 94.88 105 PHE A N 1
ATOM 808 C CA . PHE A 1 105 ? -0.696 -9.925 3.136 1.00 94.88 105 PHE A CA 1
ATOM 809 C C . PHE A 1 105 ? -0.494 -8.518 3.720 1.00 94.88 105 PHE A C 1
ATOM 811 O O . PHE A 1 105 ? -1.416 -7.712 3.782 1.00 94.88 105 PHE A O 1
ATOM 818 N N . GLN A 1 106 ? 0.714 -8.228 4.200 1.00 94.31 106 GLN A N 1
ATOM 819 C CA . GLN A 1 106 ? 1.019 -7.022 4.967 1.00 94.31 106 GLN A CA 1
ATOM 820 C C . GLN A 1 106 ? 1.928 -6.061 4.208 1.00 94.31 106 GLN A C 1
ATOM 822 O O . GLN A 1 106 ? 2.953 -6.470 3.650 1.00 94.31 106 GLN A O 1
ATOM 827 N N . SER A 1 107 ? 1.577 -4.782 4.279 1.00 94.31 107 SER A N 1
ATOM 828 C CA . SER A 1 107 ? 2.377 -3.653 3.811 1.00 94.31 107 SER A CA 1
ATOM 829 C C . SER A 1 107 ? 2.568 -2.652 4.940 1.00 94.31 107 SER A C 1
ATOM 831 O O . SER A 1 107 ? 1.643 -2.373 5.700 1.00 94.31 107 SER A O 1
ATOM 833 N N . VAL A 1 108 ? 3.766 -2.096 5.068 1.00 92.12 108 VAL A N 1
ATOM 834 C CA . VAL A 1 108 ? 4.108 -1.188 6.160 1.00 92.12 108 VAL A CA 1
ATOM 835 C C . VAL A 1 108 ? 4.755 0.075 5.629 1.00 92.12 108 VAL A C 1
ATOM 837 O O . VAL A 1 108 ? 5.687 0.012 4.836 1.00 92.12 108 VAL A O 1
ATOM 840 N N . TYR A 1 109 ? 4.343 1.218 6.170 1.00 91.12 109 TYR A N 1
ATOM 841 C CA . TYR A 1 109 ? 4.834 2.532 5.789 1.00 91.12 109 TYR A CA 1
ATOM 842 C C . TYR A 1 109 ? 5.195 3.359 7.024 1.00 91.12 109 TYR A C 1
ATOM 844 O O . TYR A 1 109 ? 4.402 3.485 7.957 1.00 91.12 109 TYR A O 1
ATOM 852 N N . GLY A 1 110 ? 6.395 3.939 7.029 1.00 87.31 110 GLY A N 1
ATOM 853 C CA . GLY A 1 110 ? 6.874 4.799 8.108 1.00 87.31 110 GLY A CA 1
ATOM 854 C C . GLY A 1 110 ? 6.615 6.281 7.834 1.00 87.31 110 GLY A C 1
ATOM 855 O O . GLY A 1 110 ? 7.055 6.826 6.827 1.00 87.31 110 GLY A O 1
ATOM 856 N N . GLY A 1 111 ? 5.968 6.982 8.758 1.00 85.44 111 GLY A N 1
ATOM 857 C CA . GLY A 1 111 ? 5.701 8.416 8.646 1.00 85.44 111 GLY A CA 1
ATOM 858 C C . GLY A 1 111 ? 4.877 8.764 7.395 1.00 85.44 111 GLY A C 1
ATOM 859 O O . GLY A 1 111 ? 3.900 8.078 7.099 1.00 85.44 111 GLY A O 1
ATOM 860 N N . PRO A 1 112 ? 5.263 9.789 6.610 1.00 85.75 112 PRO A N 1
ATOM 861 C CA . PRO A 1 112 ? 4.436 10.269 5.505 1.00 85.75 112 PRO A CA 1
ATOM 862 C C . PRO A 1 112 ? 4.433 9.331 4.290 1.00 85.75 112 PRO A C 1
ATOM 864 O O . PRO A 1 112 ? 3.708 9.592 3.335 1.00 85.75 112 PRO A O 1
ATOM 867 N N . TRP A 1 113 ? 5.232 8.258 4.275 1.00 86.69 113 TRP A N 1
ATOM 868 C CA . TRP A 1 113 ? 5.395 7.408 3.090 1.00 86.69 113 TRP A CA 1
ATOM 869 C C . TRP A 1 113 ? 4.108 6.693 2.656 1.00 86.69 113 TRP A C 1
ATOM 871 O O . TRP A 1 113 ? 3.932 6.439 1.467 1.00 86.69 113 TRP A O 1
ATOM 881 N N . VAL A 1 114 ? 3.172 6.481 3.587 1.00 89.56 114 VAL A N 1
ATOM 882 C CA . VAL A 1 114 ? 1.821 5.960 3.311 1.00 89.56 114 VAL A CA 1
ATOM 883 C C . VAL A 1 114 ? 0.969 6.918 2.466 1.00 89.56 114 VAL A C 1
ATOM 885 O O . VAL A 1 114 ? -0.056 6.529 1.925 1.00 89.56 114 VAL A O 1
ATOM 888 N N . THR A 1 115 ? 1.377 8.184 2.334 1.00 88.50 115 THR A N 1
ATOM 889 C CA . THR A 1 115 ? 0.615 9.191 1.579 1.00 88.50 115 THR A CA 1
ATOM 890 C C . THR A 1 115 ? 0.954 9.254 0.095 1.00 88.50 115 THR A C 1
ATOM 892 O O . THR A 1 115 ? 0.255 9.924 -0.664 1.00 88.50 115 THR A O 1
ATOM 895 N N . TYR A 1 116 ? 1.997 8.545 -0.340 1.00 86.62 116 TYR A N 1
ATOM 896 C CA . TYR A 1 116 ? 2.435 8.562 -1.731 1.00 86.62 116 TYR A CA 1
ATOM 897 C C . TYR A 1 116 ? 1.888 7.346 -2.465 1.00 86.62 116 TYR A C 1
ATOM 899 O O . TYR A 1 116 ? 2.256 6.210 -2.166 1.00 86.62 116 TYR A O 1
ATOM 907 N N . LEU A 1 117 ? 1.054 7.591 -3.476 1.00 87.69 117 LEU A N 1
ATOM 908 C CA . LEU A 1 117 ? 0.383 6.534 -4.229 1.00 87.69 117 LEU A CA 1
ATOM 909 C C . LEU A 1 117 ? 1.352 5.520 -4.845 1.00 87.69 117 LEU A C 1
ATOM 911 O O . LEU A 1 117 ? 1.072 4.330 -4.824 1.00 87.69 117 LEU A O 1
ATOM 915 N N . THR A 1 118 ? 2.502 5.941 -5.370 1.00 86.50 118 THR A N 1
ATOM 916 C CA . THR A 1 118 ? 3.484 4.992 -5.920 1.00 86.50 118 THR A CA 1
ATOM 917 C C . THR A 1 118 ? 4.142 4.131 -4.865 1.00 86.50 118 THR A C 1
ATOM 919 O O . THR A 1 118 ? 4.405 2.968 -5.143 1.00 86.50 118 THR A O 1
ATOM 922 N N . THR A 1 119 ? 4.389 4.666 -3.669 1.00 89.00 119 THR A N 1
ATOM 923 C CA . THR A 1 119 ? 4.855 3.853 -2.543 1.00 89.00 119 THR A CA 1
ATOM 924 C C . THR A 1 119 ? 3.772 2.850 -2.157 1.00 89.00 119 THR A C 1
ATOM 926 O O . THR A 1 119 ? 4.075 1.676 -1.970 1.00 89.00 119 THR A O 1
ATOM 929 N N . LEU A 1 120 ? 2.499 3.268 -2.129 1.00 91.88 120 LEU A N 1
ATOM 930 C CA . LEU A 1 120 ? 1.379 2.356 -1.891 1.00 91.88 120 LEU A CA 1
ATOM 931 C C . LEU A 1 120 ? 1.332 1.225 -2.927 1.00 91.88 120 LEU A C 1
ATOM 933 O O . LEU A 1 120 ? 1.364 0.053 -2.561 1.00 91.88 120 LEU A O 1
ATOM 937 N N . MET A 1 121 ? 1.351 1.576 -4.214 1.00 93.56 121 MET A N 1
ATOM 938 C CA . MET A 1 121 ? 1.382 0.624 -5.328 1.00 93.56 121 MET A CA 1
ATOM 939 C C . MET A 1 121 ? 2.585 -0.325 -5.260 1.00 93.56 121 MET A C 1
ATOM 941 O O . MET A 1 121 ? 2.443 -1.494 -5.603 1.00 93.56 121 MET A O 1
ATOM 945 N N . HIS A 1 122 ? 3.758 0.158 -4.837 1.00 94.00 122 HIS A N 1
ATOM 946 C CA . HIS A 1 122 ? 4.982 -0.641 -4.735 1.00 94.00 122 HIS A CA 1
ATOM 947 C C . HIS A 1 122 ? 4.844 -1.759 -3.700 1.00 94.00 122 HIS A C 1
ATOM 949 O O . HIS A 1 122 ? 5.005 -2.933 -4.028 1.00 94.00 122 HIS A O 1
ATOM 955 N N . GLU A 1 123 ? 4.500 -1.408 -2.461 1.00 94.94 123 GLU A N 1
ATOM 956 C CA . GLU A 1 123 ? 4.436 -2.405 -1.388 1.00 94.94 123 GLU A CA 1
ATOM 957 C C . GLU A 1 123 ? 3.240 -3.349 -1.563 1.00 94.94 123 GLU A C 1
ATOM 959 O O . GLU A 1 123 ? 3.385 -4.561 -1.418 1.00 94.94 123 GLU A O 1
ATOM 964 N N . VAL A 1 124 ? 2.080 -2.843 -2.000 1.00 96.38 124 VAL A N 1
ATOM 965 C CA . VAL A 1 124 ? 0.951 -3.728 -2.325 1.00 96.38 124 VAL A CA 1
ATOM 966 C C . VAL A 1 124 ? 1.272 -4.599 -3.544 1.00 96.38 124 VAL A C 1
ATOM 968 O O . VAL A 1 124 ? 0.879 -5.761 -3.595 1.00 96.38 124 VAL A O 1
ATOM 971 N N . GLY A 1 125 ? 2.069 -4.107 -4.495 1.00 96.75 125 GLY A N 1
ATOM 972 C CA . GLY A 1 125 ? 2.615 -4.916 -5.586 1.00 96.75 125 GLY A CA 1
ATOM 973 C C . GLY A 1 125 ? 3.427 -6.115 -5.085 1.00 96.75 125 GLY A C 1
ATOM 974 O O . GLY A 1 125 ? 3.267 -7.221 -5.607 1.00 96.75 125 GLY A O 1
ATOM 975 N N . HIS A 1 126 ? 4.232 -5.943 -4.029 1.00 97.56 126 HIS A N 1
ATOM 976 C CA . HIS A 1 126 ? 4.886 -7.072 -3.364 1.00 97.56 126 HIS A CA 1
ATOM 977 C C . HIS A 1 126 ? 3.873 -8.062 -2.783 1.00 97.56 126 HIS A C 1
ATOM 979 O O . HIS A 1 126 ? 4.063 -9.265 -2.957 1.00 97.56 126 HIS A O 1
ATOM 985 N N . ASN A 1 127 ? 2.773 -7.609 -2.175 1.00 97.62 127 ASN A N 1
ATOM 986 C CA . ASN A 1 127 ? 1.736 -8.520 -1.673 1.00 97.62 127 ASN A CA 1
ATOM 987 C C . ASN A 1 127 ? 1.145 -9.415 -2.783 1.00 97.62 127 ASN A C 1
ATOM 989 O O . ASN A 1 127 ? 0.895 -10.594 -2.551 1.00 97.62 127 ASN A O 1
ATOM 993 N N . PHE A 1 128 ? 1.064 -8.916 -4.021 1.00 97.19 128 PHE A N 1
ATOM 994 C CA . PHE A 1 128 ? 0.680 -9.695 -5.211 1.00 97.19 128 PHE A CA 1
ATOM 995 C C . PHE A 1 128 ? 1.822 -10.511 -5.850 1.00 97.19 128 PHE A C 1
ATOM 997 O O . PHE A 1 128 ? 1.691 -11.028 -6.960 1.00 97.19 128 PHE A O 1
ATOM 1004 N N . GLY A 1 129 ? 2.957 -10.651 -5.166 1.00 96.81 129 GLY A N 1
ATOM 1005 C CA . GLY A 1 129 ? 4.070 -11.498 -5.595 1.00 96.81 129 GLY A CA 1
ATOM 1006 C C . GLY A 1 129 ? 5.080 -10.818 -6.521 1.00 96.81 129 GLY A C 1
ATOM 1007 O O . GLY A 1 129 ? 5.993 -11.484 -7.015 1.00 96.81 129 GLY A O 1
ATOM 1008 N N . LEU A 1 130 ? 4.962 -9.513 -6.773 1.00 96.50 130 LEU A N 1
ATOM 1009 C CA . LEU A 1 130 ? 5.922 -8.808 -7.619 1.00 96.50 130 LEU A CA 1
ATOM 1010 C C . LEU A 1 130 ? 7.253 -8.602 -6.892 1.00 96.50 130 LEU A C 1
ATOM 1012 O O . LEU A 1 130 ? 7.293 -8.295 -5.703 1.00 96.50 130 LEU A O 1
ATOM 1016 N N . TYR A 1 131 ? 8.357 -8.715 -7.625 1.00 94.81 131 TYR A N 1
ATOM 1017 C CA . TYR A 1 131 ? 9.687 -8.307 -7.167 1.00 94.81 131 TYR A CA 1
ATOM 1018 C C . TYR A 1 131 ? 10.036 -6.924 -7.725 1.00 94.81 131 TYR A C 1
ATOM 1020 O O . TYR A 1 131 ? 9.349 -6.410 -8.609 1.00 94.81 131 TYR A O 1
ATOM 1028 N N . HIS A 1 132 ? 11.115 -6.315 -7.223 1.00 94.12 132 HIS A N 1
ATOM 1029 C CA . HIS A 1 132 ? 11.607 -5.050 -7.772 1.00 94.12 132 HIS A CA 1
ATOM 1030 C C . HIS A 1 132 ? 11.861 -5.159 -9.279 1.00 94.12 132 HIS A C 1
ATOM 1032 O O . HIS A 1 132 ? 12.334 -6.182 -9.768 1.00 94.12 132 HIS A O 1
ATOM 1038 N N . SER A 1 133 ? 11.642 -4.074 -10.017 1.00 91.75 133 SER A N 1
ATOM 1039 C CA . SER A 1 133 ? 12.061 -3.992 -11.415 1.00 91.75 133 SER A CA 1
ATOM 1040 C C . SER A 1 133 ? 13.579 -3.789 -11.485 1.00 91.75 133 SER A C 1
ATOM 1042 O O . SER A 1 133 ? 14.129 -2.823 -10.944 1.00 91.75 133 SER A O 1
ATOM 1044 N N . HIS A 1 134 ? 14.277 -4.712 -12.147 1.00 91.12 134 HIS A N 1
ATOM 1045 C CA . HIS A 1 134 ? 15.732 -4.695 -12.294 1.00 91.12 134 HIS A CA 1
ATOM 1046 C C . HIS A 1 134 ? 16.157 -4.136 -13.655 1.00 91.12 134 HIS A C 1
ATOM 1048 O O . HIS A 1 134 ? 15.487 -4.343 -14.662 1.00 91.12 134 HIS A O 1
ATOM 1054 N N . LYS A 1 135 ? 17.327 -3.494 -13.708 1.00 89.19 135 LYS A N 1
ATOM 1055 C CA . LYS A 1 135 ? 18.016 -3.161 -14.964 1.00 89.19 135 LYS A CA 1
ATOM 1056 C C . LYS A 1 135 ? 19.473 -3.597 -14.884 1.00 89.19 135 LYS A C 1
ATOM 1058 O O . LYS A 1 135 ? 20.085 -3.502 -13.819 1.00 89.19 135 LYS A O 1
ATOM 1063 N N . ILE A 1 136 ? 20.033 -4.046 -16.007 1.00 90.88 136 ILE A N 1
ATOM 1064 C CA . ILE A 1 136 ? 21.476 -4.266 -16.120 1.00 90.88 136 ILE A CA 1
ATOM 1065 C C . ILE A 1 136 ? 22.174 -2.907 -16.224 1.00 90.88 136 ILE A C 1
ATOM 1067 O O . ILE A 1 136 ? 21.930 -2.146 -17.161 1.00 90.88 136 ILE A O 1
ATOM 1071 N N . VAL A 1 137 ? 23.029 -2.604 -15.253 1.00 87.75 137 VAL A N 1
ATOM 1072 C CA . VAL A 1 137 ? 23.888 -1.414 -15.215 1.00 87.75 137 VAL A CA 1
ATOM 1073 C C . VAL A 1 137 ? 25.305 -1.903 -14.950 1.00 87.75 137 VAL A C 1
ATOM 1075 O O . VAL A 1 137 ? 25.520 -2.665 -14.007 1.00 87.75 137 VAL A O 1
ATOM 1078 N N . ASP A 1 138 ? 26.244 -1.529 -15.819 1.00 92.62 138 ASP A N 1
ATOM 1079 C CA . ASP A 1 138 ? 27.651 -1.950 -15.751 1.00 92.62 138 ASP A CA 1
ATOM 1080 C C . ASP A 1 138 ? 27.821 -3.477 -15.629 1.00 92.62 138 ASP A C 1
ATOM 1082 O O . ASP A 1 138 ? 28.586 -3.991 -14.817 1.00 92.62 138 ASP A O 1
ATOM 1086 N N . GLY A 1 139 ? 27.036 -4.225 -16.414 1.00 92.31 139 GLY A N 1
ATOM 1087 C CA . GLY A 1 139 ? 27.063 -5.692 -16.433 1.00 92.31 139 GLY A CA 1
ATOM 1088 C C . GLY A 1 139 ? 26.419 -6.376 -15.219 1.00 92.31 139 GLY A C 1
ATOM 1089 O O . GLY A 1 139 ? 26.451 -7.599 -15.132 1.00 92.31 139 GLY A O 1
ATOM 1090 N N . GLN A 1 140 ? 25.809 -5.629 -14.293 1.00 91.94 140 GLN A N 1
ATOM 1091 C CA . GLN A 1 140 ? 25.180 -6.175 -13.088 1.00 91.94 140 GLN A CA 1
ATOM 1092 C C . GLN A 1 140 ? 23.681 -5.883 -13.044 1.00 91.94 140 GLN A C 1
ATOM 1094 O O . GLN A 1 140 ? 23.245 -4.780 -13.365 1.00 91.94 140 GLN A O 1
ATOM 1099 N N . SER A 1 141 ? 22.887 -6.849 -12.573 1.00 91.56 141 SER A N 1
ATOM 1100 C CA . SER A 1 141 ? 21.474 -6.617 -12.261 1.00 91.56 141 SER A CA 1
ATOM 1101 C C . SER A 1 141 ? 21.350 -5.728 -11.029 1.00 91.56 141 SER A C 1
ATOM 1103 O O . SER A 1 141 ? 21.774 -6.094 -9.932 1.00 91.56 141 SER A O 1
ATOM 1105 N N . LYS A 1 142 ? 20.771 -4.542 -11.207 1.00 89.88 142 LYS A N 1
ATOM 1106 C CA . LYS A 1 142 ? 20.532 -3.578 -10.136 1.00 89.88 142 LYS A CA 1
ATOM 1107 C C . LYS A 1 142 ? 19.029 -3.429 -9.922 1.00 89.88 142 LYS A C 1
ATOM 1109 O O . LYS A 1 142 ? 18.303 -3.025 -10.834 1.00 89.88 142 LYS A O 1
ATOM 1114 N N . ALA A 1 143 ? 18.571 -3.755 -8.714 1.00 86.94 143 ALA A N 1
ATOM 1115 C CA . ALA A 1 143 ? 17.188 -3.533 -8.300 1.00 86.94 143 ALA A CA 1
ATOM 1116 C C . ALA A 1 143 ? 16.825 -2.043 -8.392 1.00 86.94 143 ALA A C 1
ATOM 1118 O O . ALA A 1 143 ? 17.696 -1.180 -8.240 1.00 86.94 143 ALA A O 1
ATOM 1119 N N . TYR A 1 144 ? 15.545 -1.758 -8.635 1.00 85.88 144 TYR A N 1
ATOM 1120 C CA . TYR A 1 144 ? 14.969 -0.414 -8.760 1.00 85.88 144 TYR A CA 1
ATOM 1121 C C . TYR A 1 144 ? 15.460 0.417 -9.959 1.00 85.88 144 TYR A C 1
ATOM 1123 O O . TYR A 1 144 ? 15.020 1.552 -10.150 1.00 85.88 144 TYR A O 1
ATOM 1131 N N . GLN A 1 145 ? 16.387 -0.091 -10.772 1.00 86.62 145 GLN A N 1
ATOM 1132 C CA . GLN A 1 145 ? 16.966 0.696 -11.865 1.00 86.62 145 GLN A CA 1
ATOM 1133 C C . GLN A 1 145 ? 16.111 0.693 -13.134 1.00 86.62 145 GLN A C 1
ATOM 1135 O O . GLN A 1 145 ? 16.265 1.586 -13.969 1.00 86.62 145 GLN A O 1
ATOM 1140 N N . ASP A 1 146 ? 15.188 -0.258 -13.281 1.00 86.50 146 ASP A N 1
ATOM 1141 C CA . ASP A 1 146 ? 14.108 -0.118 -14.253 1.00 86.50 146 ASP A CA 1
ATOM 1142 C C . ASP A 1 146 ? 12.991 0.713 -13.618 1.00 86.50 146 ASP A C 1
ATOM 1144 O O . ASP A 1 146 ? 12.374 0.297 -12.644 1.00 86.50 146 ASP A O 1
ATOM 1148 N N . ARG A 1 147 ? 12.768 1.918 -14.149 1.00 85.06 147 ARG A N 1
ATOM 1149 C CA . ARG A 1 147 ? 11.794 2.896 -13.639 1.00 85.06 147 ARG A CA 1
ATOM 1150 C C . ARG A 1 147 ? 10.521 2.959 -14.487 1.00 85.06 147 ARG A C 1
ATOM 1152 O O . ARG A 1 147 ? 9.759 3.910 -14.358 1.00 85.06 147 ARG A O 1
ATOM 1159 N N . SER A 1 148 ? 10.304 1.978 -15.364 1.00 85.06 148 SER A N 1
ATOM 1160 C CA . SER A 1 148 ? 9.141 1.927 -16.259 1.00 85.06 148 SER A CA 1
ATOM 1161 C C . SER A 1 148 ? 7.816 1.597 -15.560 1.00 85.06 148 SER A C 1
ATOM 1163 O O . SER A 1 148 ? 6.764 1.731 -16.178 1.00 85.06 148 SER A O 1
ATOM 1165 N N . GLY A 1 149 ? 7.841 1.190 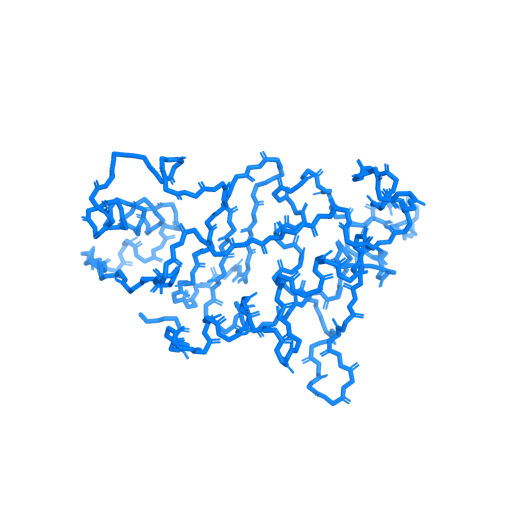-14.286 1.00 87.62 149 GLY A N 1
ATOM 1166 C CA . GLY A 1 149 ? 6.639 0.892 -13.511 1.00 87.62 149 GLY A CA 1
ATOM 1167 C C . GLY A 1 149 ? 6.832 1.034 -12.002 1.00 87.62 149 GLY A C 1
ATOM 1168 O O . GLY A 1 149 ? 7.931 1.330 -11.527 1.00 87.62 149 GLY A O 1
ATOM 1169 N N . ALA A 1 150 ? 5.753 0.807 -11.247 1.00 90.44 150 ALA A N 1
ATOM 1170 C CA . ALA A 1 150 ? 5.709 1.037 -9.799 1.00 90.44 150 ALA A CA 1
ATOM 1171 C C . ALA A 1 150 ? 6.697 0.182 -8.982 1.00 90.44 150 ALA A C 1
ATOM 1173 O O . ALA A 1 150 ? 7.163 0.645 -7.945 1.00 90.44 150 ALA A O 1
ATOM 1174 N N . MET A 1 151 ? 7.110 -0.995 -9.471 1.00 92.62 151 MET A N 1
ATOM 1175 C CA . MET A 1 151 ? 8.145 -1.825 -8.821 1.00 92.62 151 MET A CA 1
ATOM 1176 C C . MET A 1 151 ? 9.580 -1.311 -9.032 1.00 92.62 151 MET A C 1
ATOM 1178 O O . MET A 1 151 ? 10.546 -1.887 -8.528 1.00 92.62 151 MET A O 1
ATOM 1182 N N . GLY A 1 152 ? 9.740 -0.226 -9.787 1.00 86.69 152 GLY A N 1
ATOM 1183 C CA . GLY A 1 152 ? 11.008 0.442 -10.027 1.00 86.69 152 GLY A CA 1
ATOM 1184 C C . GLY A 1 152 ? 11.405 1.448 -8.953 1.00 86.69 152 GLY A C 1
ATOM 1185 O O . GLY A 1 152 ? 10.742 1.641 -7.940 1.00 86.69 152 GLY A O 1
ATOM 1186 N N . GLY A 1 153 ? 12.483 2.186 -9.212 1.00 70.94 153 GLY A N 1
ATOM 1187 C CA . GLY A 1 153 ? 12.997 3.235 -8.327 1.00 70.94 153 GLY A CA 1
ATOM 1188 C C . GLY A 1 153 ? 12.159 4.509 -8.276 1.00 70.94 153 GLY A C 1
ATOM 1189 O O . GLY A 1 153 ? 12.649 5.524 -7.787 1.00 70.94 153 GLY A O 1
ATOM 1190 N N . ALA A 1 154 ? 10.916 4.481 -8.768 1.00 60.28 154 ALA A N 1
ATOM 1191 C CA . ALA A 1 154 ? 9.963 5.584 -8.641 1.00 60.28 154 ALA A CA 1
ATOM 1192 C C . ALA A 1 154 ? 9.771 6.004 -7.168 1.00 60.28 154 ALA A C 1
ATOM 1194 O O . ALA A 1 154 ? 9.553 7.182 -6.888 1.00 60.28 154 ALA A O 1
ATOM 1195 N N . VAL A 1 155 ? 9.985 5.070 -6.232 1.00 56.62 155 VAL A N 1
ATOM 1196 C CA . VAL A 1 155 ? 9.985 5.297 -4.778 1.00 56.62 155 VAL A CA 1
ATOM 1197 C C . VAL A 1 155 ? 11.085 6.284 -4.315 1.00 56.62 155 VAL A C 1
ATOM 1199 O O . VAL A 1 155 ? 10.978 6.851 -3.232 1.00 56.62 155 VAL A O 1
ATOM 1202 N N . TRP A 1 156 ? 12.096 6.588 -5.141 1.00 54.47 156 TRP A N 1
ATOM 1203 C CA . TRP A 1 156 ? 13.273 7.397 -4.773 1.00 54.47 156 TRP A CA 1
ATOM 1204 C C . TRP A 1 156 ? 13.366 8.775 -5.450 1.00 54.47 156 TRP A C 1
ATOM 1206 O O . TRP A 1 156 ? 14.455 9.342 -5.534 1.00 54.47 156 TRP A O 1
ATOM 1216 N N . GLY A 1 157 ? 12.258 9.339 -5.945 1.00 51.44 157 GLY A N 1
ATOM 1217 C CA . GLY A 1 157 ? 12.292 10.706 -6.491 1.00 51.44 157 GLY A CA 1
ATOM 1218 C C . GLY A 1 157 ? 11.200 11.100 -7.482 1.00 51.44 157 GLY A C 1
ATOM 1219 O O . GLY A 1 157 ? 11.262 12.206 -8.005 1.00 51.44 157 GLY A O 1
ATOM 1220 N N . ALA A 1 158 ? 10.201 10.251 -7.746 1.00 47.88 158 ALA A N 1
ATOM 1221 C CA . ALA A 1 158 ? 9.088 10.593 -8.643 1.00 47.88 158 ALA A CA 1
ATOM 1222 C C . ALA A 1 158 ? 7.900 11.272 -7.922 1.00 47.88 158 ALA A C 1
ATOM 1224 O O . ALA A 1 158 ? 6.838 11.438 -8.507 1.00 47.88 158 ALA A O 1
ATOM 1225 N N . HIS A 1 159 ? 8.067 11.648 -6.651 1.00 53.78 159 HIS A N 1
ATOM 1226 C CA . HIS A 1 159 ? 6.990 12.019 -5.719 1.00 53.78 15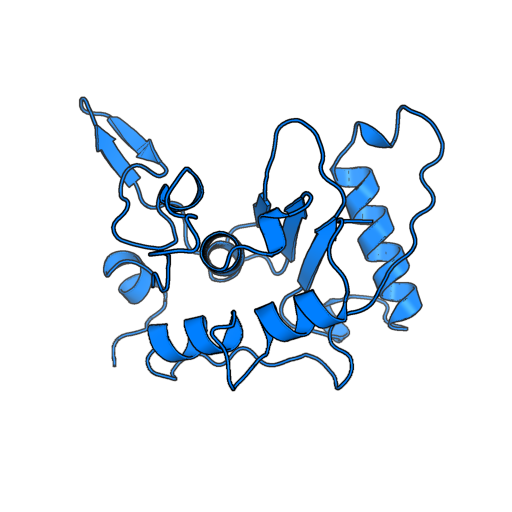9 HIS A CA 1
ATOM 1227 C C . HIS A 1 159 ? 6.572 13.495 -5.740 1.00 53.78 159 HIS A C 1
ATOM 1229 O O . HIS A 1 159 ? 5.925 13.958 -4.800 1.00 53.78 159 HIS A O 1
ATOM 1235 N N . THR A 1 160 ? 6.964 14.277 -6.749 1.00 46.50 160 THR A N 1
ATOM 1236 C CA . THR A 1 160 ? 6.578 15.691 -6.782 1.00 46.50 160 THR A CA 1
ATOM 1237 C C . THR A 1 160 ? 5.122 15.842 -7.221 1.00 46.50 160 THR A C 1
ATOM 1239 O O . THR A 1 160 ? 4.700 15.423 -8.299 1.00 46.50 160 THR A O 1
ATOM 1242 N N . VAL A 1 161 ? 4.366 16.485 -6.333 1.00 44.59 161 VAL A N 1
ATOM 1243 C CA . VAL A 1 161 ? 2.910 16.707 -6.334 1.00 44.59 161 VAL A CA 1
ATO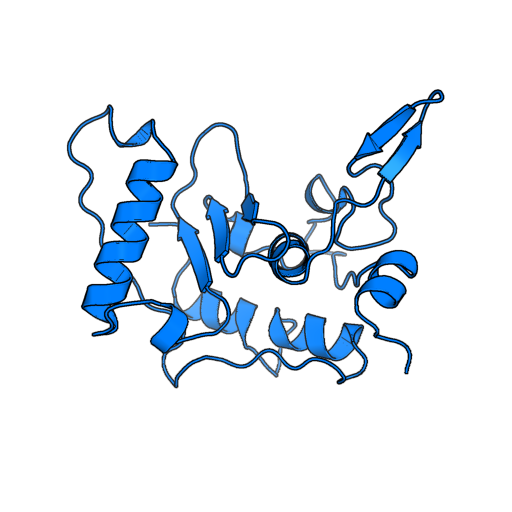M 1244 C C . VAL A 1 161 ? 2.380 17.414 -7.589 1.00 44.59 161 VAL A C 1
ATOM 1246 O O . VAL A 1 161 ? 1.177 17.427 -7.823 1.00 44.59 161 VAL A O 1
ATOM 1249 N N . GLU A 1 162 ? 3.268 17.994 -8.395 1.00 40.62 162 GLU A N 1
ATOM 1250 C CA . GLU A 1 162 ? 2.928 18.755 -9.599 1.00 40.62 162 GLU A CA 1
ATOM 1251 C C . GLU A 1 162 ? 2.931 17.890 -10.878 1.00 40.62 162 GLU A C 1
ATOM 1253 O O . GLU A 1 162 ? 2.335 18.291 -11.872 1.00 40.62 162 GLU A O 1
ATOM 1258 N N . TYR A 1 163 ? 3.518 16.677 -10.849 1.00 44.91 163 TYR A N 1
ATOM 1259 C CA . TYR A 1 163 ? 3.558 15.760 -12.006 1.00 44.91 163 TYR A CA 1
ATOM 1260 C C . TYR A 1 163 ? 3.487 14.247 -11.705 1.00 44.91 163 TYR A C 1
ATOM 1262 O O . TYR A 1 163 ? 3.570 13.465 -12.653 1.00 44.91 163 TYR A O 1
ATOM 1270 N N . GLY A 1 164 ? 3.332 13.768 -10.462 1.00 53.09 164 GLY A N 1
ATOM 1271 C CA . GLY A 1 164 ? 3.514 12.331 -10.210 1.00 53.09 164 GLY A CA 1
ATOM 1272 C C . GLY A 1 164 ? 2.721 11.699 -9.056 1.00 53.09 164 GLY A C 1
ATOM 1273 O O . GLY A 1 164 ? 2.561 12.344 -8.023 1.00 53.09 164 GLY A O 1
ATOM 1274 N N . PRO A 1 165 ? 2.386 10.385 -9.134 1.00 62.94 165 PRO A N 1
ATOM 1275 C CA . PRO A 1 165 ? 2.488 9.553 -10.346 1.00 62.94 165 PRO A CA 1
ATOM 1276 C C . PRO A 1 165 ? 1.402 8.468 -10.413 1.00 62.94 165 PRO A C 1
ATOM 1278 O O . PRO A 1 165 ? 1.500 7.434 -9.754 1.00 62.94 165 PRO A O 1
ATOM 1281 N N . LYS A 1 166 ? 0.401 8.634 -11.288 1.00 78.44 166 LYS A N 1
ATOM 1282 C CA . LYS A 1 166 ? -0.365 7.477 -11.777 1.00 78.44 166 LYS A CA 1
ATOM 1283 C C . LYS A 1 166 ? 0.583 6.591 -12.581 1.00 78.44 166 LYS A C 1
ATOM 1285 O O . LYS A 1 166 ? 0.740 6.769 -13.785 1.00 78.44 166 LYS A O 1
ATOM 1290 N N . LEU A 1 167 ? 1.276 5.695 -11.897 1.00 85.00 167 LEU A N 1
ATOM 1291 C CA . LEU A 1 167 ? 2.246 4.790 -12.481 1.00 85.00 167 LEU A CA 1
ATOM 1292 C C . LEU A 1 167 ? 1.765 3.371 -12.225 1.00 85.00 167 LEU A C 1
ATOM 1294 O O . LEU A 1 167 ? 1.690 2.919 -11.084 1.00 85.00 167 LEU A O 1
ATOM 1298 N N . CYS A 1 168 ? 1.426 2.683 -13.306 1.00 90.94 168 CYS A N 1
ATOM 1299 C CA . CYS A 1 168 ? 1.118 1.267 -13.253 1.00 90.94 168 CYS A CA 1
ATOM 1300 C C . CYS A 1 168 ? 2.391 0.425 -13.181 1.00 90.94 168 CYS A C 1
ATOM 1302 O O . CYS A 1 168 ? 3.516 0.930 -13.235 1.00 90.94 168 CYS A O 1
ATOM 1304 N N . PHE A 1 169 ? 2.221 -0.885 -13.055 1.00 92.75 169 PHE A N 1
ATOM 1305 C CA . PHE A 1 169 ? 3.335 -1.804 -13.217 1.00 92.75 169 PHE A CA 1
ATOM 1306 C C . PHE A 1 169 ? 3.800 -1.860 -14.680 1.00 92.75 169 PHE A C 1
ATOM 1308 O O . PHE A 1 169 ? 3.086 -1.454 -15.596 1.00 92.75 169 PHE A O 1
ATOM 1315 N N . ASN A 1 170 ? 5.035 -2.314 -14.892 1.00 91.69 170 ASN A N 1
ATOM 1316 C CA . ASN A 1 170 ? 5.585 -2.442 -16.238 1.00 91.69 170 ASN A CA 1
ATOM 1317 C C . ASN A 1 170 ? 4.979 -3.677 -16.955 1.00 91.69 170 ASN A C 1
ATOM 1319 O O . ASN A 1 170 ? 4.340 -4.516 -16.310 1.00 91.69 170 ASN A O 1
ATOM 1323 N N . PRO A 1 171 ? 5.189 -3.840 -18.276 1.00 91.50 171 PRO A N 1
ATOM 1324 C CA . PRO A 1 171 ? 4.627 -4.971 -19.017 1.00 91.50 171 PRO A CA 1
ATOM 1325 C C . PRO A 1 171 ? 5.029 -6.356 -18.484 1.00 91.50 171 PRO A C 1
ATOM 1327 O O . PRO A 1 171 ? 4.230 -7.287 -18.552 1.00 91.50 171 PRO A O 1
ATOM 1330 N N . ALA A 1 172 ? 6.237 -6.507 -17.928 1.00 92.44 172 ALA A N 1
ATOM 1331 C CA . ALA A 1 172 ? 6.674 -7.772 -17.335 1.00 92.44 172 ALA A CA 1
ATOM 1332 C C . ALA A 1 172 ? 5.841 -8.127 -16.092 1.00 92.44 172 ALA A C 1
ATOM 1334 O O . ALA A 1 172 ? 5.372 -9.256 -15.962 1.00 92.44 172 ALA A O 1
ATOM 1335 N N . SER A 1 173 ? 5.594 -7.151 -15.214 1.00 94.12 173 SER A N 1
ATOM 1336 C CA . SER A 1 173 ? 4.724 -7.322 -14.051 1.00 94.12 173 SER A CA 1
ATOM 1337 C C . SER A 1 173 ? 3.270 -7.588 -14.444 1.00 94.12 173 SER A C 1
ATOM 1339 O O . SER A 1 173 ? 2.639 -8.440 -13.831 1.00 94.12 173 SER A O 1
ATOM 1341 N N . PHE A 1 174 ? 2.736 -6.926 -15.477 1.00 93.38 174 PHE A N 1
ATOM 1342 C CA . PHE A 1 174 ? 1.394 -7.246 -15.988 1.00 93.38 174 PHE A CA 1
ATOM 1343 C C . PHE A 1 174 ? 1.294 -8.696 -16.455 1.00 93.38 174 PHE A C 1
ATOM 1345 O O . PHE A 1 174 ? 0.306 -9.364 -16.161 1.00 93.38 174 PHE A O 1
ATOM 1352 N N . GLY A 1 175 ? 2.341 -9.198 -17.117 1.00 92.38 175 GLY A N 1
ATOM 1353 C CA . GLY A 1 175 ? 2.432 -10.604 -17.493 1.00 92.38 175 GLY A CA 1
ATOM 1354 C C . GLY A 1 175 ? 2.399 -11.551 -16.292 1.00 92.38 175 GLY A C 1
ATOM 1355 O O . GLY A 1 175 ? 1.684 -12.545 -16.324 1.00 92.38 175 GLY A O 1
ATOM 1356 N N . GLN A 1 176 ? 3.119 -11.223 -15.216 1.00 94.38 176 GLN A N 1
ATOM 1357 C CA . GLN A 1 176 ? 3.113 -12.017 -13.983 1.00 94.38 176 GLN A CA 1
ATOM 1358 C C . GLN A 1 176 ? 1.748 -12.001 -13.274 1.00 94.38 176 GLN A C 1
ATOM 1360 O O . GLN A 1 176 ? 1.328 -13.021 -12.736 1.00 94.38 176 GLN A O 1
ATOM 1365 N N . LEU A 1 177 ? 1.063 -10.855 -13.274 1.00 94.81 177 LEU A N 1
ATOM 1366 C CA . LEU A 1 177 ? -0.244 -10.676 -12.632 1.00 94.81 177 LEU A CA 1
ATOM 1367 C C . LEU A 1 177 ? -1.409 -11.241 -13.456 1.00 94.81 177 LEU A C 1
ATOM 1369 O O . LEU A 1 177 ? -2.538 -11.271 -12.973 1.00 94.81 177 LEU A O 1
ATOM 1373 N N . GLY A 1 178 ? -1.162 -11.651 -14.702 1.00 93.00 178 GLY A N 1
ATOM 1374 C CA . GLY A 1 178 ? -2.208 -12.107 -15.613 1.00 93.00 178 GLY A CA 1
ATOM 1375 C C . GLY A 1 178 ? -3.089 -10.984 -16.172 1.00 93.00 178 GLY A C 1
ATOM 1376 O O . GLY A 1 178 ? -4.145 -11.270 -16.729 1.00 93.00 178 GLY A O 1
ATOM 1377 N N . TRP A 1 179 ? -2.683 -9.715 -16.054 1.00 90.81 179 TRP A N 1
ATOM 1378 C CA . TRP A 1 179 ? -3.473 -8.557 -16.493 1.00 90.81 179 TRP A CA 1
ATOM 1379 C C . TRP A 1 179 ? -3.335 -8.335 -18.002 1.00 90.81 179 TRP A C 1
ATOM 1381 O O . TRP A 1 179 ? -2.618 -7.443 -18.461 1.00 90.81 179 TRP A O 1
ATOM 1391 N N . HIS A 1 180 ? -3.988 -9.190 -18.789 1.00 75.31 180 HIS A N 1
ATOM 1392 C CA . HIS A 1 180 ? -3.768 -9.264 -20.239 1.00 75.31 180 HIS A CA 1
ATOM 1393 C C . HIS A 1 180 ? -4.808 -8.531 -21.087 1.00 75.31 180 HIS A C 1
ATOM 1395 O O . HIS A 1 180 ? -4.458 -8.013 -22.150 1.00 75.31 180 HIS A O 1
ATOM 1401 N N . SER A 1 181 ? -6.057 -8.439 -20.632 1.00 59.09 181 SER A N 1
ATOM 1402 C CA . SER A 1 181 ? -7.116 -7.676 -21.304 1.00 59.09 181 SER A CA 1
ATOM 1403 C C . SER A 1 181 ? -8.348 -7.594 -20.432 1.00 59.09 181 SER A C 1
ATOM 1405 O O . SER A 1 181 ? -8.881 -8.682 -20.127 1.00 59.09 181 SER A O 1
#

Radius of gyration: 16.74 Å; Cα contacts (8 Å, |Δi|>4): 286; chains: 1; bounding box: 45×32×49 Å

Nearest PDB structures (foldseek):
  4jix-assembly1_B  TM=4.814E-01  e=7.640E-01  Methanocaldococcus jannaschii DSM 2661
  3bz7-assembly1_A  TM=4.595E-01  e=3.688E+00  Dictyostelium discoideum
  1w9l-assembly1_A  TM=4.622E-01  e=6.500E+00  Dictyostelium discoideum
  1w9j-assembly1_A  TM=4.604E-01  e=6.103E+00  Dictyostelium discoideum

Mean predicted aligned error: 5.96 Å

Organism: NCBI:txid265537

pLDDT: mean 85.76, std 13.18, range [40.62, 97.62]

Foldseek 3Di:
DLQADQVLLCCQDPNPVDPHLQVLVCVLLVNPDGDDQLDPRSGDDFDFDQPDPVSLVDPVSVVVRRQVRVCVVVVHPHCVVRDQADEAREAAHPDDAWAAAQCARYIYGHRCLSNASLSVQQRVLSVLRDAFDWDQDPNDTDGQCPPQASSHVCSPPVRDPVQDDSGHGDPVSCVVNVSDD

Secondary structure (DSSP, 8-state):
--SS-HHHHHHHHH-SSS--HHHHHHHHTTTS-----SSSS----------STTGGG-HHHHHHHHHHHHHHHHT-S-GGGT-S-EEEEE---TT-SEEE-TT-SEEEEEGGGGG-HHHHHHHHHHHTTPPPPEEEETTEEEET---SSTTSGGGGT---TTT-------HHHHHHHT---

Solvent-accessible surface area (backbone atoms only — not comparable to full-atom values): 10442 Å² total; per-residue (Å²): 117,28,85,67,56,59,70,58,50,45,43,45,40,65,25,87,89,52,86,12,51,28,47,49,46,18,64,62,32,65,67,76,40,78,67,75,75,66,50,101,68,67,65,77,90,67,84,70,89,75,79,59,88,69,47,82,70,38,69,66,60,49,49,51,47,50,52,55,41,42,23,61,76,70,72,42,97,47,65,75,81,60,34,84,64,49,77,45,72,35,46,68,53,89,96,61,49,62,52,43,42,66,59,34,48,46,27,39,18,27,22,71,43,64,75,38,63,41,45,45,50,27,26,52,36,12,28,74,52,44,68,64,29,57,29,77,55,96,91,36,82,33,74,29,62,28,61,78,17,27,41,13,39,46,76,76,75,47,73,50,84,88,83,39,54,101,55,42,65,31,73,70,53,31,62,74,71,64,55,79,120

Sequence (181 aa):
DSGVSAAKLEELMFSDTKTSLTKQFNDCSRSQLNLVPASDSPVIEVDIYLDTLSTLLHRNTMFNRVTDNAKIVLGVDNLSDFADLYIYAVPKMNGWIAYAYVGGFQSVYGGPWVTYLTTLMHEVGHNFGLYHSHKIVDGQSKAYQDRSGAMGGAVWGAHTVEYGPKLCFNPASFGQLGWHS